Protein AF-A0A914QD51-F1 (afdb_monomer)

Sequence (186 aa):
MLSTLFFPFIPFALHIIVFAIWGSIAIWLASSGEENCRYSVTSNPNDLANGPKCDCELLGTAQGVNCRYVNYTRDTTHVQYMQVYNLFACFWMSCFVGAFSDITLAGAFASYYWAFQKPKDVPSFPVLSSAGRALRYHMGSLAFGSLILAIVKIIRFILEFLYQKLHASKNAVLKVIFTYVLKILL

InterPro domains:
  IPR007603 Choline transporter-like [PF04515] (1-180)
  IPR007603 Choline transporter-like [PTHR12385] (2-179)

Radius of gyration: 27.53 Å; Cα contacts (8 Å, |Δi|>4): 158; chains: 1; bounding box: 64×27×76 Å

Secondary structure (DSSP, 8-state):
-GGGTSTTHHHHHHHHHHHHHHHHHHHHHHS--EEEEEEPPTT-TT--SSSPEE-GGGTTSTT-TTEEEEEEE--HHHHHHHHHHHHHHHHHHHHHHHHHHHHHHHHHHHHHHT-SSTTTTS-SSHHHHHHHHHHHHSHHHHHHHHHHHHHHHHHHHHHHHHHHHHTTS--HHHHHHHHHHHHHT-

pLDDT: mean 82.84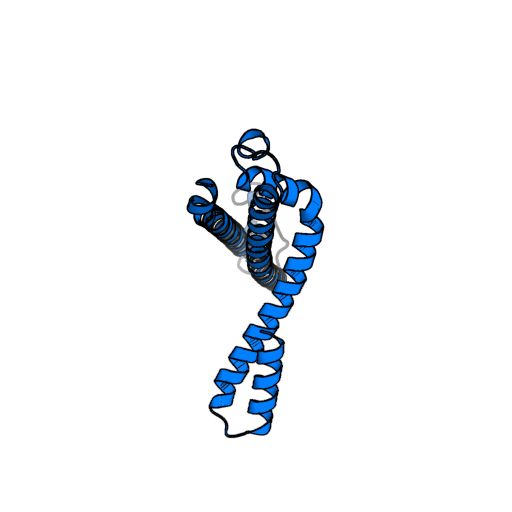, std 9.77, range [55.72, 96.69]

Solvent-accessible surface area (backbone atoms only — not comparable to full-atom values): 10343 Å² total; per-residue (Å²): 126,71,68,64,77,56,42,70,57,53,54,49,51,51,50,52,51,49,53,50,51,45,49,50,51,52,47,51,55,70,71,54,64,44,80,42,18,17,27,44,34,90,92,43,76,81,47,45,87,82,29,60,80,43,69,68,86,34,55,88,36,93,90,16,80,51,41,40,83,75,49,77,48,60,64,64,66,62,46,50,54,51,50,54,50,48,53,52,48,46,51,27,50,53,35,30,49,51,55,53,46,53,53,16,50,51,41,25,49,49,50,53,70,72,32,86,48,84,66,84,59,45,64,98,53,41,51,62,56,26,38,51,50,41,58,74,74,37,44,68,62,42,52,54,52,15,45,53,51,28,55,54,49,52,52,48,52,52,53,51,53,48,48,61,63,47,67,80,47,94,58,64,70,57,55,51,53,54,51,53,54,52,59,73,70,106

Nearest PDB structures (foldseek):
  8b6l-assembly1_G  TM=2.679E-01  e=2.304E+00  Homo sapiens
  6jx6-assembly1_D  TM=3.596E-01  e=8.127E+00  Homo sapiens

Foldseek 3Di:
DVLVVCLVVVLVVQLVVLVVVLVVVLVVLVPDFDFWKFFQDPVGSPPRVPGDTDDPVCVPPPVCPRIDTDDTDDPPVVSVVVNVVSVLVSLLSNLLSVLLSVQLVVQLVVQVVPQPDPPPSRPPNSSVVSSVCCVVPPSVVSSVVSNVVSVLVVVLVVLVVVLVVCVVPPDPVSNVVSVVVNVVSD

Structure (mmCIF, N/CA/C/O backbone):
data_AF-A0A914QD51-F1
#
_entry.id   AF-A0A914QD51-F1
#
loop_
_atom_site.group_PDB
_atom_site.id
_atom_site.type_symbol
_atom_site.label_atom_id
_atom_site.label_alt_id
_atom_site.label_comp_id
_atom_site.label_asym_id
_atom_site.label_entity_id
_atom_site.label_seq_id
_atom_site.pd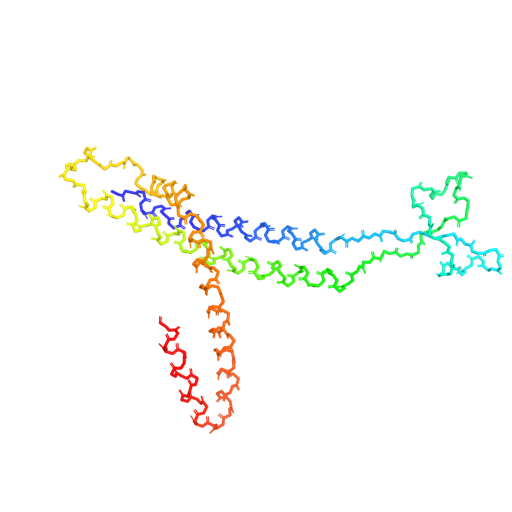bx_PDB_ins_code
_atom_site.Cartn_x
_atom_site.Cartn_y
_atom_site.Cartn_z
_atom_site.occupancy
_atom_site.B_iso_or_equiv
_atom_site.auth_seq_id
_atom_site.auth_comp_id
_atom_site.auth_asym_id
_atom_site.auth_atom_id
_atom_site.pdbx_PDB_model_num
ATOM 1 N N . MET A 1 1 ? -26.090 -11.049 18.581 1.00 61.09 1 MET A N 1
ATOM 2 C CA . MET A 1 1 ? -24.974 -10.489 17.785 1.00 61.09 1 MET A CA 1
ATOM 3 C C . MET A 1 1 ? -24.443 -11.549 16.818 1.00 61.09 1 MET A C 1
ATOM 5 O O . MET A 1 1 ? -23.322 -12.006 16.955 1.00 61.09 1 MET A O 1
ATOM 9 N N . LEU A 1 2 ? -25.255 -11.990 15.852 1.00 62.69 2 LEU A N 1
ATOM 10 C CA . LEU A 1 2 ? -24.835 -13.020 14.889 1.00 62.69 2 LEU A CA 1
ATOM 11 C C . LEU A 1 2 ? -23.906 -12.438 13.801 1.00 62.69 2 LEU A C 1
ATOM 13 O O . LEU A 1 2 ? -23.063 -13.130 13.250 1.00 62.69 2 LEU A O 1
ATOM 17 N N . SER A 1 3 ? -23.998 -11.127 13.550 1.00 64.06 3 SER A N 1
ATOM 18 C CA . SER A 1 3 ? -23.204 -10.405 12.549 1.00 64.06 3 SER A CA 1
ATOM 19 C C . SER A 1 3 ? -21.697 -10.364 12.835 1.00 64.06 3 SER A C 1
ATOM 21 O O . SER A 1 3 ? -20.918 -10.173 11.910 1.00 64.06 3 SER A O 1
ATOM 23 N N . THR A 1 4 ? -21.263 -10.528 14.090 1.00 68.94 4 THR A N 1
ATOM 24 C CA . THR A 1 4 ? -19.833 -10.563 14.448 1.00 68.94 4 THR A CA 1
ATOM 25 C C . THR A 1 4 ? -19.173 -11.900 14.109 1.00 68.94 4 THR A C 1
ATOM 27 O O . THR A 1 4 ? -17.977 -11.918 13.853 1.00 68.94 4 THR A O 1
ATOM 30 N N . LEU A 1 5 ? -19.937 -12.997 14.020 1.00 71.44 5 LEU A N 1
ATOM 31 C CA . LEU A 1 5 ? -19.429 -14.298 13.552 1.00 71.44 5 LEU A CA 1
ATOM 32 C C . LEU A 1 5 ? -19.065 -14.276 12.062 1.00 71.44 5 LEU A C 1
ATOM 34 O O . LEU A 1 5 ? -18.124 -14.943 11.650 1.00 71.44 5 LEU A O 1
ATOM 38 N N . PHE A 1 6 ? -19.773 -13.471 11.266 1.00 71.19 6 PHE A N 1
ATOM 39 C CA . PHE A 1 6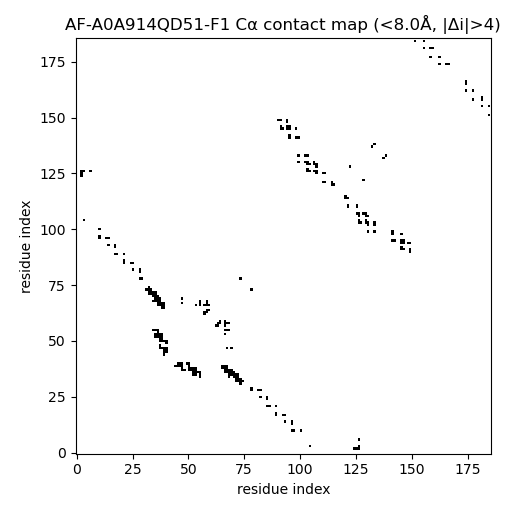 ? -19.487 -13.284 9.840 1.00 71.19 6 PHE A CA 1
ATOM 40 C C . PHE A 1 6 ? -18.516 -12.134 9.557 1.00 71.19 6 PHE A C 1
ATOM 42 O O . PHE A 1 6 ? -18.082 -11.952 8.421 1.00 71.19 6 PHE A O 1
ATOM 49 N N . PHE A 1 7 ? -18.148 -11.364 10.583 1.00 76.06 7 PHE A N 1
ATOM 50 C CA . PHE A 1 7 ? -17.214 -10.260 10.442 1.00 76.06 7 PHE A CA 1
ATOM 51 C C . PHE A 1 7 ? -15.885 -10.639 9.782 1.00 76.06 7 PHE A C 1
ATOM 53 O O . PHE A 1 7 ? -15.520 -9.888 8.891 1.00 76.06 7 PHE A O 1
ATOM 60 N N . PRO A 1 8 ? -15.193 -11.758 10.096 1.00 80.56 8 PRO A N 1
ATOM 61 C CA . PRO A 1 8 ? -13.890 -12.071 9.492 1.00 80.56 8 PRO A CA 1
ATOM 62 C C . PRO A 1 8 ? -13.913 -12.251 7.965 1.00 80.56 8 PRO A C 1
ATOM 64 O O . PRO A 1 8 ? -12.877 -12.083 7.323 1.00 80.56 8 PRO A O 1
ATOM 67 N N . PHE A 1 9 ? -15.074 -12.504 7.353 1.00 82.75 9 PHE A N 1
ATOM 68 C CA . PHE A 1 9 ? -15.194 -12.570 5.893 1.00 82.75 9 PHE A CA 1
ATOM 69 C C . PHE A 1 9 ? -15.092 -11.195 5.223 1.00 82.75 9 PHE A C 1
ATOM 71 O O . PHE A 1 9 ? -14.571 -11.090 4.116 1.00 82.75 9 PHE A O 1
ATOM 78 N N . ILE A 1 10 ? -15.546 -10.131 5.891 1.00 84.00 10 ILE A N 1
ATOM 79 C CA . ILE A 1 10 ? -15.521 -8.762 5.359 1.00 84.00 10 ILE A CA 1
ATOM 80 C C . ILE A 1 10 ? -14.085 -8.238 5.165 1.00 84.00 10 ILE A C 1
ATOM 82 O O . ILE A 1 10 ? -13.756 -7.846 4.045 1.00 84.00 10 ILE A O 1
ATOM 86 N N . PRO A 1 11 ? -13.193 -8.235 6.176 1.00 86.56 11 PRO A N 1
ATOM 87 C CA . PRO A 1 11 ? -11.823 -7.797 5.987 1.00 86.56 11 PRO A CA 1
ATOM 88 C C . PRO A 1 11 ? -11.060 -8.721 5.054 1.00 86.56 11 PRO A C 1
ATOM 90 O O . PRO A 1 11 ? -10.229 -8.236 4.296 1.00 86.56 11 PRO A O 1
ATOM 93 N N . PHE A 1 12 ? -11.346 -10.024 5.052 1.00 89.06 12 PHE A N 1
ATOM 94 C CA . PHE A 1 12 ? -10.731 -10.945 4.103 1.00 89.06 12 PHE A CA 1
ATOM 95 C C . PHE A 1 12 ? -11.088 -10.584 2.653 1.00 89.06 12 PHE A C 1
ATOM 97 O O . PHE A 1 12 ? -10.196 -10.444 1.818 1.00 89.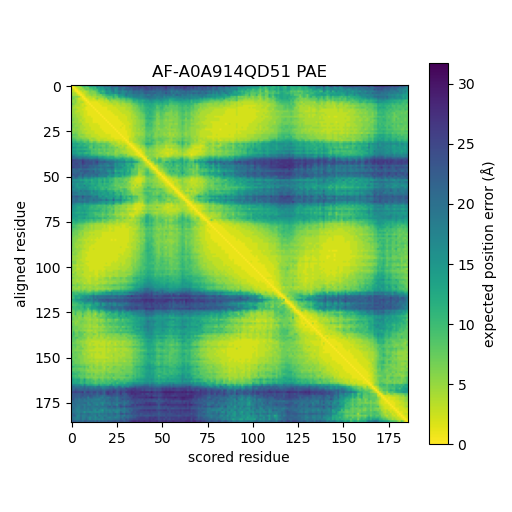06 12 PHE A O 1
ATOM 104 N N . ALA A 1 13 ? -12.368 -10.329 2.370 1.00 90.75 13 ALA A N 1
ATOM 105 C CA . ALA A 1 13 ? -12.812 -9.858 1.061 1.00 90.75 13 ALA A CA 1
ATOM 106 C C . ALA A 1 13 ? -12.174 -8.509 0.684 1.00 90.75 13 ALA A C 1
ATOM 108 O O . ALA A 1 13 ? -11.712 -8.343 -0.443 1.00 90.75 13 ALA A O 1
ATOM 109 N N . LEU A 1 14 ? -12.079 -7.567 1.629 1.00 90.62 14 LEU A N 1
ATOM 110 C CA . LEU A 1 14 ? -11.406 -6.284 1.401 1.00 90.62 14 LEU A CA 1
ATOM 111 C C . LEU A 1 14 ? -9.916 -6.457 1.072 1.00 90.62 14 LEU A C 1
ATOM 113 O O . LEU A 1 14 ? -9.421 -5.789 0.168 1.00 90.62 14 LEU A O 1
ATOM 117 N N . HIS A 1 15 ? -9.207 -7.374 1.734 1.00 92.88 15 HIS A N 1
ATOM 118 C CA . HIS A 1 15 ? -7.812 -7.678 1.396 1.00 92.88 15 HIS A CA 1
ATOM 119 C C . HIS A 1 15 ? -7.685 -8.285 -0.005 1.00 92.88 15 HIS A C 1
ATOM 121 O O . HIS A 1 15 ? -6.804 -7.871 -0.755 1.00 92.88 15 HIS A O 1
ATOM 127 N N . ILE A 1 16 ? -8.572 -9.211 -0.391 1.00 95.00 16 ILE A N 1
ATOM 128 C CA . ILE A 1 16 ? -8.595 -9.763 -1.758 1.00 95.00 16 ILE A CA 1
ATOM 129 C C . ILE A 1 16 ? -8.750 -8.638 -2.784 1.00 95.00 16 ILE A C 1
ATOM 131 O O . ILE A 1 16 ? -8.011 -8.605 -3.766 1.00 95.00 16 ILE A O 1
ATOM 135 N N . ILE A 1 17 ? -9.665 -7.696 -2.542 1.00 95.19 17 ILE A N 1
ATOM 136 C CA . ILE A 1 17 ? -9.878 -6.543 -3.426 1.00 95.19 17 ILE A CA 1
ATOM 137 C C . ILE A 1 17 ? -8.611 -5.685 -3.516 1.00 95.19 17 ILE A C 1
ATOM 139 O O . ILE A 1 17 ? -8.198 -5.330 -4.618 1.00 95.19 17 ILE A O 1
ATOM 143 N N . VAL A 1 18 ? -7.959 -5.387 -2.389 1.00 95.19 18 VAL A N 1
ATOM 144 C CA . VAL A 1 18 ? -6.705 -4.614 -2.375 1.00 95.19 18 VAL A CA 1
ATOM 145 C C . VAL A 1 18 ? -5.612 -5.315 -3.184 1.00 95.19 18 VAL A C 1
ATOM 147 O O . VAL A 1 18 ? -4.983 -4.674 -4.025 1.00 95.19 18 VAL A O 1
ATOM 150 N N . PHE A 1 19 ? -5.409 -6.621 -2.990 1.00 95.19 19 PHE A N 1
ATOM 151 C CA . PHE A 1 19 ? -4.404 -7.378 -3.743 1.00 95.19 19 PHE A CA 1
ATOM 152 C C . PHE A 1 19 ? -4.735 -7.476 -5.234 1.00 95.19 19 PHE A C 1
ATOM 154 O O . PHE A 1 19 ? -3.829 -7.385 -6.063 1.00 95.19 19 PHE A O 1
ATOM 161 N N . ALA A 1 20 ? -6.014 -7.607 -5.591 1.00 96.69 20 ALA A N 1
ATOM 162 C CA . ALA A 1 20 ? -6.454 -7.607 -6.982 1.00 96.69 20 ALA A CA 1
ATOM 163 C C . ALA A 1 20 ? -6.184 -6.253 -7.660 1.00 96.69 20 ALA A C 1
ATOM 165 O O . ALA A 1 20 ? -5.609 -6.216 -8.749 1.00 96.69 20 ALA A O 1
ATOM 166 N N . ILE A 1 21 ? -6.534 -5.143 -6.999 1.00 95.56 21 ILE A N 1
ATOM 167 C CA . ILE A 1 21 ? -6.269 -3.785 -7.498 1.00 95.56 21 ILE A CA 1
ATOM 168 C C . ILE A 1 21 ? -4.763 -3.573 -7.653 1.00 95.56 21 ILE A C 1
ATOM 170 O O . ILE A 1 21 ? -4.307 -3.183 -8.727 1.00 95.56 21 ILE A O 1
ATOM 174 N N . TRP A 1 22 ? -3.977 -3.900 -6.628 1.00 96.69 22 TRP A N 1
ATOM 175 C CA . TRP A 1 22 ? -2.521 -3.792 -6.687 1.00 96.69 22 TRP A CA 1
ATOM 176 C C . TRP A 1 22 ? -1.927 -4.586 -7.857 1.00 96.69 22 TRP A C 1
ATOM 178 O O . TRP A 1 22 ? -1.117 -4.046 -8.613 1.00 96.69 22 TRP A O 1
ATOM 188 N N . GLY A 1 23 ? -2.364 -5.838 -8.033 1.00 96.06 23 GLY A N 1
ATOM 189 C CA . GLY A 1 23 ? -1.922 -6.707 -9.120 1.00 96.06 23 GLY A CA 1
ATOM 190 C C . GLY A 1 23 ? -2.287 -6.147 -10.493 1.00 96.06 23 GLY A C 1
ATOM 191 O O . GLY A 1 23 ? -1.442 -6.120 -11.384 1.00 96.06 23 GLY A O 1
ATOM 192 N N . SER A 1 24 ? -3.506 -5.624 -10.658 1.00 96.06 24 SER A N 1
ATOM 193 C CA . SER A 1 24 ? -3.919 -4.989 -11.916 1.00 96.06 24 SER A CA 1
ATOM 194 C C . SER A 1 24 ? -3.072 -3.761 -12.261 1.00 96.06 24 SER A C 1
ATOM 196 O O . SER A 1 24 ? -2.610 -3.647 -13.394 1.00 96.06 24 SER A O 1
ATOM 198 N N . ILE A 1 25 ? -2.788 -2.894 -11.280 1.00 95.19 25 ILE A N 1
ATOM 199 C CA . ILE A 1 25 ? -1.945 -1.707 -11.472 1.00 95.19 25 ILE A CA 1
ATOM 200 C C . ILE A 1 25 ? -0.517 -2.136 -11.813 1.00 95.19 25 ILE A C 1
ATOM 202 O O . ILE A 1 25 ? 0.089 -1.581 -12.727 1.00 95.19 25 ILE A O 1
ATOM 206 N N . ALA A 1 26 ? 0.010 -3.152 -11.125 1.00 95.38 26 ALA A N 1
ATOM 207 C CA . ALA A 1 26 ? 1.344 -3.678 -11.387 1.00 95.38 26 ALA A CA 1
ATOM 208 C C . ALA A 1 26 ? 1.467 -4.221 -12.818 1.00 95.38 26 ALA A C 1
ATOM 210 O O . ALA A 1 26 ? 2.459 -3.932 -13.487 1.00 95.38 26 ALA A O 1
ATOM 211 N N . ILE A 1 27 ? 0.456 -4.958 -13.295 1.00 94.62 27 ILE A N 1
ATOM 212 C CA . ILE A 1 27 ? 0.402 -5.484 -14.665 1.00 94.62 27 ILE A CA 1
ATOM 213 C C . ILE A 1 27 ? 0.330 -4.337 -15.671 1.00 94.62 27 ILE A C 1
ATOM 215 O O . ILE A 1 27 ? 1.151 -4.293 -16.582 1.00 94.62 27 ILE A O 1
ATOM 219 N N . TRP A 1 28 ? -0.590 -3.388 -15.487 1.00 93.12 28 TRP A N 1
ATOM 220 C CA . TRP A 1 28 ? -0.754 -2.248 -16.397 1.00 93.12 28 TRP A CA 1
ATOM 221 C C . TRP A 1 28 ? 0.513 -1.409 -16.517 1.00 93.12 28 TRP A C 1
ATOM 223 O O . TRP A 1 28 ? 0.905 -1.012 -17.611 1.00 93.12 28 TRP A O 1
ATOM 233 N N . LEU A 1 29 ? 1.180 -1.177 -15.391 1.00 92.38 29 LEU A N 1
ATOM 234 C CA . LEU A 1 29 ? 2.422 -0.424 -15.335 1.00 92.38 29 LEU A CA 1
ATOM 235 C C . LEU A 1 29 ? 3.614 -1.221 -15.894 1.00 92.38 29 LEU A C 1
ATOM 237 O O . LEU A 1 29 ? 4.591 -0.640 -16.352 1.00 92.38 29 LEU A O 1
ATOM 241 N N . ALA A 1 30 ? 3.564 -2.554 -15.859 1.00 89.81 30 ALA A N 1
ATOM 242 C CA . ALA A 1 30 ? 4.560 -3.397 -16.516 1.00 89.81 30 ALA A CA 1
ATOM 243 C C . ALA A 1 30 ? 4.347 -3.459 -18.036 1.00 89.81 30 ALA A C 1
ATOM 245 O O . ALA A 1 30 ? 5.328 -3.550 -18.775 1.00 89.81 30 ALA A O 1
ATOM 246 N N . SER A 1 31 ? 3.093 -3.386 -18.491 1.00 90.00 31 SER A N 1
ATOM 247 C CA . SER A 1 31 ? 2.726 -3.343 -19.908 1.00 90.00 31 SER A CA 1
ATOM 248 C C . SER A 1 31 ? 2.759 -1.941 -20.515 1.00 90.00 31 SER A C 1
ATOM 250 O O . SER A 1 31 ? 2.528 -1.814 -21.710 1.00 90.00 31 SER A O 1
ATOM 252 N N . SER A 1 32 ? 2.997 -0.890 -19.725 1.00 87.88 32 SER A N 1
ATOM 253 C CA . SER A 1 32 ? 3.023 0.473 -20.243 1.00 87.88 32 SER A CA 1
ATOM 254 C C . SER A 1 32 ? 4.347 0.778 -20.944 1.00 87.88 32 SER A C 1
ATOM 256 O O . SER A 1 32 ? 5.448 0.521 -20.445 1.00 87.88 32 SER A O 1
ATOM 258 N N . GLY A 1 33 ? 4.228 1.357 -22.125 1.00 84.00 33 GLY A N 1
ATOM 259 C CA . GLY A 1 33 ? 5.330 1.835 -22.937 1.00 84.00 33 GLY A CA 1
ATOM 260 C C . GLY A 1 33 ? 4.814 2.318 -24.284 1.00 84.00 33 GLY A C 1
ATOM 261 O O . GLY A 1 33 ? 3.630 2.192 -24.605 1.00 84.00 33 GLY A O 1
ATOM 262 N N . GLU A 1 34 ? 5.718 2.899 -25.051 1.00 85.56 34 GLU A N 1
ATOM 263 C CA . GLU A 1 34 ? 5.405 3.487 -26.343 1.00 85.56 34 GLU A CA 1
ATOM 264 C C . GLU A 1 34 ? 6.180 2.753 -27.428 1.00 85.56 34 GLU A C 1
ATOM 266 O O . GLU A 1 34 ? 7.382 2.479 -27.313 1.00 85.56 34 GLU A O 1
ATOM 271 N N . GLU A 1 35 ? 5.474 2.431 -28.500 1.00 86.12 35 GLU A N 1
ATOM 272 C CA . GLU A 1 35 ? 6.076 1.943 -29.728 1.00 86.12 35 GLU A CA 1
ATOM 273 C C . GLU A 1 35 ? 6.939 3.039 -30.363 1.00 86.12 35 GLU A C 1
ATOM 275 O O . GLU A 1 35 ? 6.527 4.185 -30.521 1.00 86.12 35 GLU A O 1
ATOM 280 N N . ASN A 1 36 ? 8.183 2.700 -30.696 1.00 86.06 36 ASN A N 1
ATOM 281 C CA . ASN A 1 36 ? 9.125 3.621 -31.317 1.00 86.06 36 ASN A CA 1
ATOM 282 C C . ASN A 1 36 ? 9.290 3.229 -32.788 1.00 86.06 36 ASN A C 1
ATOM 284 O O . ASN A 1 36 ? 10.021 2.290 -33.128 1.00 86.06 36 ASN A O 1
ATOM 288 N N . CYS A 1 37 ? 8.605 3.976 -33.655 1.00 86.56 37 CYS A N 1
ATOM 289 C CA . CYS A 1 37 ? 8.770 3.913 -35.102 1.00 86.56 37 CYS A CA 1
ATOM 290 C C . CYS A 1 37 ? 9.619 5.081 -35.602 1.00 86.56 37 CYS A C 1
ATOM 292 O O . CYS A 1 37 ? 9.527 6.211 -35.111 1.00 86.56 37 CYS A O 1
ATOM 294 N N . ARG A 1 38 ? 10.497 4.801 -36.568 1.00 86.06 38 ARG A N 1
ATOM 295 C CA . ARG A 1 38 ? 11.432 5.784 -37.131 1.00 86.06 38 ARG A CA 1
ATOM 296 C C . ARG A 1 38 ? 11.520 5.669 -38.643 1.00 86.06 38 ARG A C 1
ATOM 298 O O . ARG A 1 38 ? 11.353 4.586 -39.203 1.00 86.06 38 ARG A O 1
ATOM 305 N N . TYR A 1 39 ? 11.806 6.791 -39.297 1.00 83.19 39 TYR A N 1
ATOM 306 C CA . TYR A 1 39 ? 12.070 6.806 -40.734 1.00 83.19 39 TYR A CA 1
ATOM 307 C C . TYR A 1 39 ? 13.446 6.203 -41.056 1.00 83.19 39 TYR A C 1
ATOM 309 O O . TYR A 1 39 ? 14.430 6.501 -40.379 1.00 83.19 39 TYR A O 1
ATOM 317 N N . SER A 1 40 ? 13.542 5.393 -42.113 1.00 81.00 40 SER A N 1
ATOM 318 C CA . SER A 1 40 ? 14.824 4.908 -42.635 1.00 81.00 40 SER A CA 1
ATOM 319 C C . SER A 1 40 ? 15.593 6.047 -43.309 1.00 81.00 40 SER A C 1
ATOM 321 O O . SER A 1 40 ? 15.041 6.740 -44.168 1.00 81.00 40 SER A O 1
ATOM 323 N N . VAL A 1 41 ? 16.867 6.224 -42.963 1.00 76.75 41 VAL A N 1
ATOM 324 C CA . VAL A 1 41 ? 17.713 7.272 -43.552 1.00 76.75 41 VAL A CA 1
ATOM 325 C C . VAL A 1 41 ? 18.209 6.837 -44.937 1.00 76.75 41 VAL A C 1
ATOM 327 O O . VAL A 1 41 ? 18.667 5.713 -45.123 1.00 76.75 41 VAL A O 1
ATOM 330 N N . THR A 1 42 ? 18.143 7.734 -45.924 1.00 68.56 42 THR A N 1
ATOM 331 C CA . THR A 1 42 ? 18.458 7.449 -47.340 1.00 68.56 42 THR A CA 1
ATOM 332 C C . THR A 1 42 ? 19.911 7.019 -47.583 1.00 68.56 42 THR A C 1
ATOM 334 O O . THR A 1 42 ? 20.193 6.353 -48.574 1.00 68.56 42 THR A O 1
ATOM 337 N N . SER A 1 43 ? 20.842 7.374 -46.692 1.00 69.12 43 SER A N 1
ATOM 338 C CA . SER A 1 43 ? 22.257 6.986 -46.789 1.00 69.12 43 SER A CA 1
ATOM 339 C C . SER A 1 43 ? 22.503 5.515 -46.446 1.00 69.12 43 SER A C 1
ATOM 341 O O . SER A 1 43 ? 23.450 4.925 -46.962 1.00 69.12 43 SER A O 1
ATOM 343 N N . ASN A 1 44 ? 21.662 4.913 -45.600 1.00 68.56 44 ASN A N 1
ATOM 344 C CA . ASN A 1 44 ? 21.697 3.489 -45.302 1.00 68.56 44 ASN A CA 1
ATOM 345 C C . ASN A 1 44 ? 20.319 3.039 -44.776 1.00 68.56 44 ASN A C 1
ATOM 347 O O . ASN A 1 44 ? 19.968 3.373 -43.643 1.00 68.56 44 ASN A O 1
ATOM 351 N N . PRO A 1 45 ? 19.539 2.250 -45.539 1.00 68.00 45 PRO A N 1
ATOM 352 C CA . PRO A 1 45 ? 18.173 1.869 -45.161 1.00 68.00 45 PRO A CA 1
ATOM 353 C C . PRO A 1 45 ? 18.091 1.011 -43.886 1.00 68.00 45 PRO A C 1
ATOM 355 O O . PRO A 1 45 ? 16.997 0.795 -43.367 1.00 68.00 45 PRO A O 1
ATOM 358 N N . ASN A 1 46 ? 19.233 0.538 -43.379 1.00 70.06 46 ASN A N 1
ATOM 359 C CA . ASN A 1 46 ? 19.342 -0.242 -42.148 1.00 70.06 46 ASN A CA 1
ATOM 360 C C . ASN A 1 46 ? 19.632 0.613 -40.899 1.00 70.06 46 ASN A C 1
ATOM 362 O O . ASN A 1 46 ? 19.516 0.102 -39.785 1.00 70.06 46 ASN A O 1
ATOM 366 N N . ASP A 1 47 ? 19.993 1.892 -41.049 1.00 72.69 47 ASP A N 1
ATOM 367 C CA . ASP A 1 47 ? 20.296 2.773 -39.915 1.00 72.69 47 ASP A CA 1
ATOM 368 C C . ASP A 1 47 ? 19.031 3.508 -39.431 1.00 72.69 47 ASP A C 1
ATOM 370 O O . ASP A 1 47 ? 18.771 4.667 -39.757 1.00 72.69 47 ASP A O 1
ATOM 374 N N . LEU A 1 48 ? 18.195 2.787 -38.676 1.00 73.50 48 LEU A N 1
ATOM 375 C CA . LEU A 1 48 ? 16.943 3.303 -38.099 1.00 73.50 48 LEU A CA 1
ATOM 376 C C . LEU A 1 48 ? 17.152 4.026 -36.756 1.00 73.50 48 LEU A C 1
ATOM 378 O O . LEU A 1 48 ? 16.219 4.646 -36.244 1.00 73.50 48 LEU A O 1
ATOM 382 N N . ALA A 1 49 ? 18.350 3.964 -36.166 1.00 69.25 49 ALA A N 1
ATOM 383 C CA . ALA A 1 49 ? 18.626 4.556 -34.855 1.00 69.25 49 ALA A CA 1
ATOM 384 C C . ALA A 1 49 ? 18.690 6.094 -34.904 1.00 69.25 49 ALA A C 1
ATOM 386 O O . ALA A 1 49 ? 18.286 6.764 -33.950 1.00 69.25 49 ALA A O 1
ATOM 387 N N . ASN A 1 50 ? 19.136 6.646 -36.036 1.00 74.88 50 ASN A N 1
ATOM 388 C CA . ASN A 1 50 ? 19.347 8.083 -36.238 1.00 74.88 50 ASN A CA 1
ATOM 389 C C . ASN A 1 50 ? 18.187 8.792 -36.964 1.00 74.88 50 ASN A C 1
ATOM 391 O O . ASN A 1 50 ? 18.206 10.012 -37.113 1.00 74.88 50 ASN A O 1
ATOM 395 N N . GLY A 1 51 ? 17.168 8.049 -37.407 1.00 78.25 51 GLY A N 1
ATOM 396 C CA . GLY A 1 51 ? 16.005 8.612 -38.094 1.00 78.25 51 GLY A CA 1
ATOM 397 C C . GLY A 1 51 ? 15.057 9.382 -37.157 1.00 78.25 51 GLY A C 1
ATOM 398 O O . GLY A 1 51 ? 14.9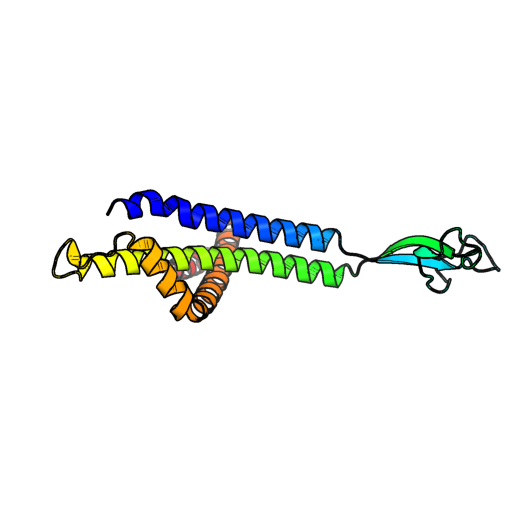66 9.042 -35.969 1.00 78.25 51 GLY A O 1
ATOM 399 N N . PRO A 1 52 ? 14.324 10.396 -37.662 1.00 84.12 52 PRO A N 1
ATOM 400 C CA . PRO A 1 52 ? 13.276 11.074 -36.900 1.00 84.12 52 PRO A CA 1
ATOM 401 C C . PRO A 1 52 ? 12.133 10.110 -36.545 1.00 84.12 52 PRO A C 1
ATOM 403 O O . PRO A 1 52 ? 11.859 9.160 -37.285 1.00 84.12 52 PRO A O 1
ATOM 406 N N . LYS A 1 53 ? 11.474 10.356 -35.403 1.00 85.81 53 LYS A N 1
ATOM 407 C CA . LYS A 1 53 ? 10.305 9.578 -34.963 1.00 85.81 53 LYS A CA 1
ATOM 408 C C . LYS A 1 53 ? 9.130 9.780 -35.929 1.00 85.81 53 LYS A C 1
ATOM 410 O O . LYS A 1 53 ? 8.894 10.903 -36.373 1.00 85.81 53 LYS A O 1
ATOM 415 N N . CYS A 1 54 ? 8.417 8.700 -36.235 1.00 84.50 54 CYS A N 1
ATOM 416 C CA . CYS A 1 54 ? 7.166 8.690 -36.998 1.00 84.50 54 CYS A CA 1
ATOM 417 C C . CYS A 1 54 ? 6.064 7.994 -36.202 1.00 84.50 54 CYS A C 1
ATOM 419 O O . CYS A 1 54 ? 6.359 7.135 -35.371 1.00 84.50 54 CYS A O 1
ATOM 421 N N . ASP A 1 55 ? 4.808 8.330 -36.494 1.00 86.38 55 ASP A N 1
ATOM 422 C CA . ASP A 1 55 ? 3.664 7.603 -35.952 1.00 86.38 55 ASP A CA 1
ATOM 423 C C . ASP A 1 55 ? 3.603 6.196 -36.550 1.00 86.38 55 ASP A C 1
ATOM 425 O O . ASP A 1 55 ? 3.625 6.017 -37.773 1.00 86.38 55 ASP A O 1
ATOM 429 N N . CYS A 1 56 ? 3.515 5.186 -35.683 1.00 84.75 56 CYS A N 1
ATOM 430 C CA . CYS A 1 56 ? 3.446 3.786 -36.095 1.00 84.75 56 CYS A CA 1
ATOM 431 C C . CYS A 1 56 ? 2.150 3.444 -36.853 1.00 84.75 56 CYS A C 1
ATOM 433 O O . CYS A 1 56 ? 2.102 2.454 -37.578 1.00 84.75 56 CYS A O 1
ATOM 435 N N . GLU A 1 57 ? 1.118 4.284 -36.760 1.00 85.94 57 GLU A N 1
ATOM 436 C CA . GLU A 1 57 ? -0.126 4.126 -37.520 1.00 85.94 57 GLU A CA 1
ATOM 437 C C . GLU A 1 57 ? 0.089 4.274 -39.039 1.00 85.94 57 GLU A C 1
ATOM 439 O O . GLU A 1 57 ? -0.653 3.711 -39.842 1.00 85.94 57 GLU A O 1
ATOM 444 N N . LEU A 1 58 ? 1.153 4.969 -39.457 1.00 84.06 58 LEU A N 1
ATOM 445 C CA . LEU A 1 58 ? 1.475 5.184 -40.869 1.00 84.06 58 LEU A CA 1
ATOM 446 C C . LEU A 1 58 ? 2.226 4.003 -41.510 1.00 84.06 58 LEU A C 1
ATOM 448 O O . LEU A 1 58 ? 2.548 4.076 -42.703 1.00 84.06 58 LEU A O 1
ATOM 452 N N . LEU A 1 59 ? 2.504 2.916 -40.774 1.00 83.50 59 LEU A N 1
ATOM 453 C CA . LEU A 1 59 ? 3.194 1.741 -41.317 1.00 83.50 59 LEU A CA 1
ATOM 454 C C . LEU A 1 59 ? 2.439 1.151 -42.520 1.00 83.50 59 LEU A C 1
ATOM 456 O O . LEU A 1 59 ? 1.274 0.777 -42.432 1.00 83.50 59 LEU A O 1
ATOM 460 N N . GLY A 1 60 ? 3.127 1.037 -43.659 1.00 77.25 60 GLY A N 1
ATOM 461 C CA . GLY A 1 60 ? 2.555 0.465 -44.884 1.00 77.25 60 GLY A CA 1
ATOM 462 C C . GLY A 1 60 ? 1.581 1.384 -45.631 1.00 77.25 60 GLY A C 1
ATOM 463 O O . GLY A 1 60 ? 1.019 0.971 -46.644 1.00 77.25 60 GLY A O 1
ATOM 464 N N . THR A 1 61 ? 1.398 2.628 -45.179 1.00 84.12 61 THR A N 1
ATOM 465 C CA . THR A 1 61 ? 0.596 3.638 -45.885 1.00 84.12 61 THR A CA 1
ATOM 466 C C . THR A 1 61 ? 1.430 4.395 -46.924 1.00 84.12 61 THR A C 1
ATOM 468 O O . THR A 1 61 ? 2.654 4.493 -46.821 1.00 84.12 61 THR A O 1
ATOM 471 N N . ALA A 1 62 ? 0.764 5.010 -47.908 1.00 77.00 62 ALA A N 1
ATOM 472 C CA . ALA A 1 62 ? 1.421 5.854 -48.912 1.00 77.00 62 ALA A CA 1
ATOM 473 C C . ALA A 1 62 ? 2.119 7.096 -48.314 1.00 77.00 62 ALA A C 1
ATOM 475 O O . ALA A 1 62 ? 2.997 7.672 -48.949 1.00 77.00 62 ALA A O 1
ATOM 476 N N . GLN A 1 63 ? 1.746 7.505 -47.096 1.00 77.94 63 GLN A N 1
ATOM 477 C CA . GLN A 1 63 ? 2.340 8.632 -46.368 1.00 77.94 63 GLN A CA 1
ATOM 478 C C . GLN A 1 63 ? 3.549 8.202 -45.513 1.00 77.94 63 GLN A C 1
ATOM 480 O O . GLN A 1 63 ? 4.398 9.030 -45.193 1.00 77.94 63 GLN A O 1
ATOM 485 N N . GLY A 1 64 ? 3.666 6.908 -45.191 1.00 75.31 64 GLY A N 1
ATOM 486 C CA . GLY A 1 64 ? 4.702 6.326 -44.333 1.00 75.31 64 GLY A CA 1
ATOM 487 C C . GLY A 1 64 ? 5.663 5.371 -45.047 1.00 75.31 64 GLY A C 1
ATOM 488 O O . GLY A 1 64 ? 6.138 4.427 -44.423 1.00 75.31 64 GLY A O 1
ATOM 489 N N . VAL A 1 65 ? 5.974 5.597 -46.332 1.00 77.81 65 VAL A N 1
ATOM 490 C CA . VAL A 1 65 ? 6.765 4.676 -47.193 1.00 77.81 65 VAL A CA 1
ATOM 491 C C . VAL A 1 65 ? 8.103 4.246 -46.570 1.00 77.81 65 VAL A C 1
ATOM 493 O O . VAL A 1 65 ? 8.542 3.115 -46.757 1.00 77.81 65 VAL A O 1
ATOM 496 N N . ASN A 1 66 ? 8.729 5.130 -45.787 1.00 82.56 66 ASN A N 1
ATOM 497 C CA . ASN A 1 66 ? 10.015 4.883 -45.131 1.00 82.56 66 ASN A CA 1
ATOM 498 C C . ASN A 1 66 ? 9.913 4.732 -43.602 1.00 82.56 66 ASN A C 1
ATOM 500 O O . ASN A 1 66 ? 10.948 4.678 -42.944 1.00 82.56 66 ASN A O 1
ATOM 504 N N . CYS A 1 67 ? 8.714 4.687 -43.013 1.00 85.75 67 CYS A N 1
ATOM 505 C CA . CYS A 1 67 ? 8.533 4.505 -41.568 1.00 85.75 67 CYS A CA 1
ATOM 506 C C . CYS A 1 67 ? 8.613 3.012 -41.209 1.00 85.75 67 CYS A C 1
ATOM 508 O O . CYS A 1 67 ? 7.963 2.174 -41.838 1.00 85.75 67 CYS A O 1
ATOM 510 N N . ARG A 1 68 ? 9.426 2.661 -40.209 1.00 84.88 68 ARG A N 1
ATOM 511 C CA . ARG A 1 68 ? 9.619 1.277 -39.758 1.00 84.88 68 ARG A CA 1
ATOM 512 C C . ARG A 1 68 ? 9.572 1.176 -38.238 1.00 84.88 68 ARG A C 1
ATOM 514 O O . ARG A 1 68 ? 10.060 2.055 -37.529 1.00 84.88 68 ARG A O 1
ATOM 521 N N . TYR A 1 69 ? 9.027 0.063 -37.755 1.00 87.00 69 TYR A N 1
ATOM 522 C CA . TYR A 1 69 ? 9.066 -0.302 -36.344 1.00 87.00 69 TYR A CA 1
ATOM 523 C C . TYR A 1 69 ? 10.489 -0.695 -35.934 1.00 87.00 69 TYR A C 1
ATOM 525 O O . TYR A 1 69 ? 11.130 -1.501 -36.613 1.00 87.00 69 TYR A O 1
ATOM 533 N N . VAL A 1 70 ? 10.975 -0.129 -34.828 1.00 86.31 70 VAL A N 1
ATOM 534 C CA . VAL A 1 70 ? 12.317 -0.413 -34.300 1.00 86.31 70 VAL A CA 1
ATOM 535 C C . VAL A 1 70 ? 12.216 -1.255 -33.041 1.00 86.31 70 VAL A C 1
ATOM 537 O O . VAL A 1 70 ? 12.727 -2.371 -32.977 1.00 86.31 70 VAL A O 1
ATOM 540 N N . ASN A 1 71 ? 11.585 -0.697 -32.014 1.00 85.56 71 ASN A N 1
ATOM 541 C CA . ASN A 1 71 ? 11.484 -1.310 -30.704 1.00 85.56 71 ASN A CA 1
ATOM 542 C C . ASN A 1 71 ? 10.342 -0.688 -29.900 1.00 85.56 71 ASN A C 1
ATOM 544 O O . ASN A 1 71 ? 9.757 0.325 -30.272 1.00 85.56 71 ASN A O 1
ATOM 548 N N . TYR A 1 72 ? 10.067 -1.301 -28.758 1.00 85.31 72 TYR A N 1
ATOM 549 C CA . TYR A 1 72 ? 9.189 -0.748 -27.745 1.00 85.31 72 TYR A CA 1
ATOM 550 C C . TYR A 1 72 ? 10.042 -0.015 -26.712 1.00 85.31 72 TYR A C 1
ATOM 552 O O . TYR A 1 72 ? 10.912 -0.616 -26.071 1.00 85.31 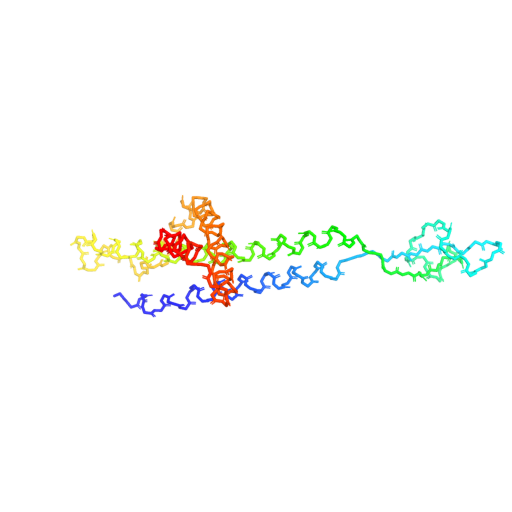72 TYR A O 1
ATOM 560 N N . THR A 1 73 ? 9.846 1.293 -26.583 1.00 83.19 73 THR A N 1
ATOM 561 C CA . THR A 1 73 ? 10.581 2.120 -25.626 1.00 83.19 73 THR A CA 1
ATOM 562 C C . THR A 1 73 ? 9.738 2.345 -24.384 1.00 83.19 73 THR A C 1
ATOM 564 O O . THR A 1 73 ? 8.585 2.756 -24.467 1.00 83.19 73 THR A O 1
ATOM 567 N N . ARG A 1 74 ? 10.329 2.124 -23.211 1.00 83.12 74 ARG A N 1
ATOM 568 C CA . ARG A 1 74 ? 9.761 2.597 -21.948 1.00 83.12 74 ARG A CA 1
ATOM 569 C C . ARG A 1 74 ? 10.816 3.359 -21.178 1.00 83.12 74 ARG A C 1
ATOM 571 O O . ARG A 1 74 ? 11.995 2.998 -21.216 1.00 83.12 74 ARG A O 1
ATOM 578 N N . ASP A 1 75 ? 10.371 4.337 -20.408 1.00 87.06 75 ASP A N 1
ATOM 579 C CA . ASP A 1 75 ? 11.200 4.907 -19.360 1.00 87.06 75 ASP A CA 1
ATOM 580 C C . ASP A 1 75 ? 11.310 3.892 -18.213 1.00 87.06 75 ASP A C 1
ATOM 582 O O . ASP A 1 75 ? 10.420 3.749 -17.369 1.00 87.06 75 ASP A O 1
ATOM 586 N N . THR A 1 76 ? 12.400 3.121 -18.220 1.00 85.94 76 THR A N 1
ATOM 587 C CA . THR A 1 76 ? 12.649 2.076 -17.222 1.00 85.94 76 THR A CA 1
ATOM 588 C C . THR A 1 76 ? 12.720 2.641 -15.814 1.00 85.94 76 THR A C 1
ATOM 590 O O . THR A 1 76 ? 12.261 1.987 -14.881 1.00 85.94 76 THR A O 1
ATOM 593 N N . THR A 1 77 ? 13.258 3.850 -15.664 1.00 89.44 77 THR A N 1
ATOM 594 C CA . THR A 1 77 ? 13.454 4.503 -14.372 1.00 89.44 77 THR A CA 1
ATOM 595 C C . THR A 1 77 ? 12.107 4.918 -13.796 1.00 89.44 77 THR A C 1
ATOM 597 O O . THR A 1 77 ? 11.777 4.562 -12.664 1.00 89.44 77 THR A O 1
ATOM 600 N N . HIS A 1 78 ? 11.283 5.594 -14.598 1.00 89.62 78 HIS A N 1
ATOM 601 C CA . HIS A 1 78 ? 9.952 6.021 -14.173 1.00 89.62 78 HIS A CA 1
ATOM 602 C C . HIS A 1 78 ? 9.052 4.830 -13.812 1.00 89.62 78 HIS A C 1
ATOM 604 O O . HIS A 1 78 ? 8.426 4.813 -12.749 1.00 89.62 78 HIS A O 1
ATOM 610 N N . VAL A 1 79 ? 9.036 3.790 -14.653 1.00 91.12 79 VAL A N 1
ATOM 611 C CA . VAL A 1 79 ? 8.251 2.573 -14.394 1.00 91.12 79 VAL A CA 1
ATOM 612 C C . VAL A 1 79 ? 8.721 1.874 -13.115 1.00 91.12 79 VAL A C 1
ATOM 614 O O . VAL A 1 79 ? 7.888 1.456 -12.313 1.00 91.12 79 VAL A O 1
ATOM 617 N N . GLN A 1 80 ? 10.032 1.787 -12.864 1.00 91.56 80 GLN A N 1
ATOM 618 C CA . GLN A 1 80 ? 10.565 1.208 -11.624 1.00 91.56 80 GLN A CA 1
ATOM 619 C C . GLN A 1 80 ? 10.123 1.981 -10.375 1.00 91.56 80 GLN A C 1
ATOM 621 O O . GLN A 1 80 ? 9.657 1.358 -9.418 1.00 91.56 80 GLN A O 1
ATOM 626 N N . TYR A 1 81 ? 10.207 3.315 -10.380 1.00 94.25 81 TYR A N 1
ATOM 627 C CA . TYR A 1 81 ? 9.744 4.132 -9.252 1.00 94.25 81 TYR A CA 1
ATOM 628 C C . TYR A 1 81 ? 8.252 3.938 -8.975 1.00 94.25 81 TYR A C 1
ATOM 630 O O . TYR A 1 81 ? 7.855 3.751 -7.822 1.00 94.25 81 TYR A O 1
ATOM 638 N N . MET A 1 82 ? 7.434 3.909 -10.026 1.00 93.81 82 MET A N 1
ATOM 639 C CA . MET A 1 82 ? 5.994 3.693 -9.896 1.00 93.81 82 MET A CA 1
ATOM 640 C C . MET A 1 82 ? 5.662 2.284 -9.376 1.00 93.81 82 MET A C 1
ATOM 642 O O . MET A 1 82 ? 4.730 2.133 -8.587 1.00 93.81 82 MET A O 1
ATOM 646 N N . GLN A 1 83 ? 6.447 1.258 -9.728 1.00 93.50 83 GLN A N 1
ATOM 647 C CA . GLN A 1 83 ? 6.269 -0.101 -9.195 1.00 93.50 83 GLN A CA 1
ATOM 648 C C . GLN A 1 83 ? 6.608 -0.177 -7.699 1.00 93.50 83 GLN A C 1
ATOM 650 O O . GLN A 1 83 ? 5.872 -0.793 -6.926 1.00 93.50 83 GLN A O 1
ATOM 655 N N . VAL A 1 84 ? 7.685 0.489 -7.265 1.00 93.44 84 VAL A N 1
ATOM 656 C CA . VAL A 1 84 ? 8.047 0.579 -5.838 1.00 93.44 84 VAL A CA 1
ATOM 657 C C . VAL A 1 84 ? 6.970 1.329 -5.053 1.00 93.44 84 VAL A C 1
ATOM 659 O O . VAL A 1 84 ? 6.567 0.882 -3.977 1.00 93.44 84 VAL A O 1
ATOM 662 N N . TYR A 1 85 ? 6.454 2.429 -5.605 1.00 94.44 85 TYR A N 1
ATOM 663 C CA . TYR A 1 85 ? 5.343 3.160 -5.002 1.00 94.44 85 TYR A CA 1
ATOM 664 C C . TYR A 1 85 ? 4.074 2.302 -4.908 1.00 94.44 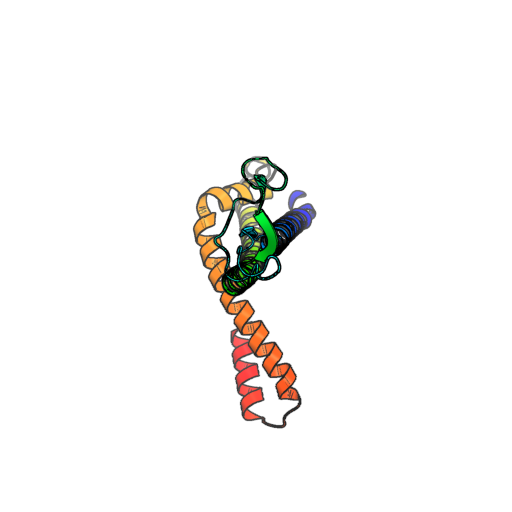85 TYR A C 1
ATOM 666 O O . TYR A 1 85 ? 3.447 2.261 -3.852 1.00 94.44 85 TYR A O 1
ATOM 674 N N . ASN A 1 86 ? 3.723 1.558 -5.963 1.00 95.44 86 ASN A N 1
ATOM 675 C CA . ASN A 1 86 ? 2.570 0.655 -5.961 1.00 95.44 86 ASN A CA 1
ATOM 676 C C . ASN A 1 86 ? 2.707 -0.446 -4.891 1.00 95.44 86 ASN A C 1
ATOM 678 O O . ASN A 1 86 ? 1.746 -0.763 -4.188 1.00 95.44 86 ASN A O 1
ATOM 682 N N . LEU A 1 87 ? 3.910 -0.999 -4.705 1.00 93.69 87 LEU A N 1
ATOM 683 C CA . LEU A 1 87 ? 4.189 -1.955 -3.629 1.00 93.69 87 LEU A CA 1
ATOM 684 C C . LEU A 1 87 ? 3.988 -1.330 -2.240 1.00 93.69 87 LEU A C 1
ATOM 686 O O . LEU A 1 87 ? 3.329 -1.924 -1.382 1.00 93.69 87 LEU A O 1
ATOM 690 N N . PHE A 1 88 ? 4.511 -0.121 -2.026 1.00 93.50 88 PHE A N 1
ATOM 691 C CA . PHE A 1 88 ? 4.292 0.619 -0.784 1.00 93.50 88 PHE A CA 1
ATOM 692 C C . PHE A 1 88 ? 2.800 0.896 -0.546 1.00 93.50 88 PHE A C 1
ATOM 694 O O . PHE A 1 88 ? 2.302 0.680 0.559 1.00 93.50 88 PHE A O 1
ATOM 701 N N . ALA A 1 89 ? 2.069 1.298 -1.587 1.00 94.12 89 ALA A N 1
ATOM 702 C CA . ALA A 1 89 ? 0.633 1.533 -1.524 1.00 94.12 89 ALA A CA 1
ATOM 703 C C . ALA A 1 89 ? -0.138 0.262 -1.131 1.00 94.12 89 ALA A C 1
ATOM 705 O O . ALA A 1 89 ? -1.005 0.330 -0.266 1.00 94.12 89 ALA A O 1
ATOM 706 N N . CYS A 1 90 ? 0.213 -0.912 -1.667 1.00 94.25 90 CYS A N 1
ATOM 707 C CA . CYS A 1 90 ? -0.397 -2.185 -1.256 1.00 94.25 90 CYS A CA 1
ATOM 708 C C . CYS A 1 90 ? -0.202 -2.471 0.235 1.00 94.25 90 CYS A C 1
ATOM 710 O O . CYS A 1 90 ? -1.131 -2.891 0.934 1.00 94.25 90 CYS A O 1
ATOM 712 N N . PHE A 1 91 ? 1.009 -2.231 0.737 1.00 93.06 91 PHE A N 1
ATOM 713 C CA . PHE A 1 91 ? 1.322 -2.436 2.144 1.00 93.06 91 PHE A CA 1
ATOM 714 C C . PHE A 1 91 ? 0.560 -1.458 3.049 1.00 93.06 91 PHE A C 1
ATOM 716 O O . PHE A 1 91 ? -0.027 -1.858 4.061 1.00 93.06 91 PHE A O 1
ATOM 723 N N . TRP A 1 92 ? 0.509 -0.185 2.655 1.00 95.06 92 TRP A N 1
ATOM 724 C CA . TRP A 1 92 ? -0.269 0.838 3.346 1.00 95.06 92 TRP A CA 1
ATOM 725 C C . TRP A 1 92 ? -1.764 0.500 3.366 1.00 95.06 92 TRP A C 1
ATOM 727 O O . TRP A 1 92 ? -2.372 0.487 4.438 1.00 95.06 92 TRP A O 1
ATOM 737 N N . MET A 1 93 ? -2.338 0.122 2.222 1.00 94.81 93 MET A N 1
ATOM 738 C CA . MET A 1 93 ? -3.743 -0.276 2.120 1.00 94.81 93 MET A CA 1
ATOM 739 C C . MET A 1 93 ? -4.061 -1.525 2.949 1.00 94.81 93 MET A C 1
ATOM 741 O O . MET A 1 93 ? -5.126 -1.602 3.554 1.00 94.81 93 MET A O 1
ATOM 745 N N . SER A 1 94 ? -3.131 -2.473 3.072 1.00 92.88 94 SER A N 1
ATOM 746 C CA . SER A 1 94 ? -3.303 -3.626 3.970 1.00 92.88 94 SER A CA 1
ATOM 747 C C . SER A 1 94 ? -3.392 -3.190 5.441 1.00 92.88 94 SER A C 1
ATOM 749 O O . SER A 1 94 ? -4.244 -3.663 6.194 1.00 92.88 94 SER A O 1
ATOM 751 N N . CYS A 1 95 ? -2.564 -2.224 5.858 1.00 94.00 95 CYS A N 1
ATOM 752 C CA . CYS A 1 95 ? -2.656 -1.634 7.199 1.00 94.00 95 CYS A CA 1
ATOM 753 C C . CYS A 1 95 ? -3.959 -0.847 7.397 1.00 94.00 95 CYS A C 1
ATOM 755 O O . CYS A 1 95 ? -4.534 -0.886 8.486 1.00 94.00 95 CYS A O 1
ATOM 757 N N . PHE A 1 96 ? -4.440 -0.170 6.352 1.00 94.31 96 PHE A N 1
ATOM 758 C CA . PHE A 1 96 ? -5.726 0.524 6.351 1.00 94.31 96 PHE A CA 1
ATOM 759 C C . PHE A 1 96 ? -6.888 -0.445 6.576 1.00 94.31 96 PHE A C 1
ATOM 761 O O . PHE A 1 96 ? -7.702 -0.208 7.465 1.00 94.31 96 PHE A O 1
ATOM 768 N N . VAL A 1 97 ? -6.948 -1.558 5.835 1.00 93.88 97 VAL A N 1
ATOM 769 C CA . VAL A 1 97 ? -8.015 -2.561 6.000 1.00 93.88 97 VAL A CA 1
ATOM 770 C C . VAL A 1 97 ? -7.987 -3.160 7.409 1.00 93.88 97 VAL A C 1
ATOM 772 O O . VAL A 1 97 ? -9.045 -3.316 8.020 1.00 93.88 97 VAL A O 1
ATOM 775 N N . GLY A 1 98 ? -6.802 -3.430 7.965 1.00 91.50 98 GLY A N 1
ATOM 776 C CA . GLY A 1 98 ? -6.658 -3.870 9.358 1.00 91.50 98 GLY A CA 1
ATOM 777 C C . GLY A 1 98 ? -7.246 -2.867 10.356 1.00 91.50 98 GLY A C 1
ATOM 778 O O . GLY A 1 98 ? -8.185 -3.193 11.079 1.00 91.50 98 GLY A O 1
ATOM 779 N N . ALA A 1 99 ? -6.782 -1.615 10.319 1.00 91.94 99 ALA A N 1
ATOM 780 C CA . ALA A 1 99 ? -7.269 -0.562 11.215 1.00 91.94 99 ALA A CA 1
ATOM 781 C C . ALA A 1 99 ? -8.776 -0.285 11.045 1.00 91.94 99 ALA A C 1
ATOM 783 O O . ALA A 1 99 ? -9.491 -0.038 12.018 1.00 91.94 99 ALA A O 1
ATOM 784 N N . PHE A 1 100 ? -9.277 -0.359 9.809 1.00 91.62 100 PHE A N 1
ATOM 785 C CA . PHE A 1 100 ? -10.699 -0.236 9.496 1.00 91.62 100 PHE A CA 1
ATOM 786 C C . PHE A 1 100 ? -11.530 -1.350 10.140 1.00 91.62 100 PHE A C 1
ATOM 788 O O . PHE A 1 100 ? -12.656 -1.128 10.595 1.00 91.62 100 PHE A O 1
ATOM 795 N N . SER A 1 101 ? -10.969 -2.550 10.211 1.00 90.62 101 SER A N 1
ATOM 796 C CA . SER A 1 101 ? -11.628 -3.694 10.831 1.00 90.62 101 SER A CA 1
ATOM 797 C C . SER A 1 101 ? -11.709 -3.521 12.344 1.00 90.62 101 SER A C 1
ATOM 799 O O . SER A 1 101 ? -12.785 -3.681 12.923 1.00 90.62 101 SER A O 1
ATOM 801 N N . ASP A 1 102 ? -10.609 -3.098 12.965 1.00 89.62 102 ASP A N 1
ATOM 802 C CA . ASP A 1 102 ? -10.536 -2.874 14.409 1.00 89.62 102 ASP A CA 1
ATOM 803 C C . ASP A 1 102 ? -11.524 -1.790 14.862 1.00 89.62 102 ASP A C 1
ATOM 805 O O . ASP A 1 102 ? -12.294 -2.006 15.802 1.00 89.62 102 ASP A O 1
ATOM 809 N N . ILE A 1 103 ? -11.590 -0.652 14.154 1.00 90.44 103 ILE A N 1
ATOM 810 C CA . ILE A 1 103 ? -12.537 0.425 14.493 1.00 90.44 103 ILE A CA 1
ATOM 811 C C . ILE A 1 103 ? -13.994 0.006 14.260 1.00 90.44 103 ILE A C 1
ATOM 813 O O . ILE A 1 103 ? -14.880 0.368 15.038 1.00 90.44 103 ILE A O 1
ATOM 817 N N . THR A 1 104 ? -14.256 -0.788 13.218 1.00 89.62 104 THR A N 1
ATOM 818 C CA . THR A 1 104 ? -15.602 -1.295 12.922 1.00 89.62 104 THR A CA 1
ATOM 819 C C . THR A 1 104 ? -16.078 -2.232 14.027 1.00 89.62 104 THR A C 1
ATOM 821 O O . THR A 1 104 ? -17.221 -2.121 14.483 1.00 89.62 104 THR A O 1
ATOM 824 N N . LEU A 1 105 ? -15.200 -3.122 14.494 1.00 87.31 105 LEU A N 1
ATOM 825 C CA . LEU A 1 105 ? -15.499 -4.061 15.568 1.00 87.31 105 LEU A CA 1
ATOM 826 C C . LEU A 1 105 ? -15.671 -3.338 16.911 1.00 87.31 105 LEU A C 1
ATOM 828 O O . LEU A 1 105 ? -16.661 -3.571 17.610 1.00 87.31 105 LEU A O 1
ATOM 832 N N . ALA A 1 106 ? -14.775 -2.400 17.230 1.00 88.81 106 ALA A N 1
ATOM 833 C CA . ALA A 1 106 ? -14.880 -1.559 18.420 1.00 88.81 106 ALA A CA 1
ATOM 834 C C . ALA A 1 106 ? -16.192 -0.755 18.433 1.00 88.81 106 ALA A C 1
ATOM 836 O O . ALA A 1 106 ? -16.892 -0.726 19.446 1.00 88.81 106 ALA A O 1
ATOM 837 N N . GLY A 1 107 ? -16.583 -0.174 17.294 1.00 85.75 107 GLY A N 1
ATOM 838 C CA . GLY A 1 107 ? -17.846 0.554 17.151 1.00 85.75 107 GLY A CA 1
ATOM 839 C C . GLY A 1 107 ? -19.078 -0.342 17.302 1.00 85.75 107 GLY A C 1
ATOM 840 O O . GLY A 1 107 ? -20.062 0.054 17.939 1.00 85.75 107 GLY A O 1
ATOM 841 N N . ALA A 1 108 ? -19.023 -1.568 16.774 1.00 85.50 108 ALA A N 1
ATOM 842 C CA . ALA A 1 108 ? -20.102 -2.542 16.908 1.00 85.50 108 ALA A CA 1
ATOM 843 C C . ALA A 1 108 ? -20.285 -2.989 18.369 1.00 85.50 108 ALA A C 1
ATOM 845 O O . ALA A 1 108 ? -21.420 -3.051 18.850 1.00 85.50 108 ALA A O 1
ATOM 846 N N . PHE A 1 109 ? -19.189 -3.243 19.093 1.00 84.69 109 PHE A N 1
ATOM 847 C CA . PHE A 1 109 ? -19.237 -3.591 20.515 1.00 84.69 109 PHE A CA 1
ATOM 848 C C . PHE A 1 109 ? -19.664 -2.419 21.394 1.00 84.69 109 PHE A C 1
ATOM 850 O O . PHE A 1 109 ? -20.516 -2.608 22.260 1.00 84.69 109 PHE A O 1
ATOM 857 N N . ALA A 1 110 ? -19.163 -1.210 21.138 1.00 85.81 110 ALA A N 1
ATOM 858 C CA . ALA A 1 110 ? -19.582 -0.016 21.868 1.00 85.81 110 ALA A CA 1
ATOM 859 C C . ALA A 1 110 ? -21.092 0.231 21.715 1.00 85.81 110 ALA A C 1
ATOM 861 O O . ALA A 1 110 ? -21.785 0.449 22.706 1.00 85.81 110 ALA A O 1
ATOM 862 N N . SER A 1 111 ? -21.618 0.100 20.492 1.00 81.19 111 SER A N 1
ATOM 863 C CA . SER A 1 111 ? -23.052 0.280 20.214 1.00 81.19 111 SER A CA 1
ATOM 864 C C . SER A 1 111 ? -23.928 -0.757 20.929 1.00 81.19 111 SER A C 1
ATOM 866 O O . SER A 1 111 ? -25.071 -0.470 21.262 1.00 81.19 111 SER A O 1
ATOM 868 N N . TYR A 1 112 ? -23.409 -1.961 21.184 1.00 81.00 112 TYR A N 1
ATOM 869 C CA . TYR A 1 112 ? -24.128 -2.997 21.927 1.00 81.00 112 TYR A CA 1
ATOM 870 C C . TYR A 1 112 ? -24.006 -2.846 23.448 1.00 81.00 112 TYR A C 1
ATOM 872 O O . TYR A 1 112 ? -24.994 -3.021 24.169 1.00 81.00 112 TYR A O 1
ATOM 880 N N . TYR A 1 113 ? -22.802 -2.541 23.942 1.00 81.94 113 TYR A N 1
ATOM 881 C CA . TYR A 1 113 ? -22.522 -2.383 25.368 1.00 81.94 113 TYR A CA 1
ATOM 882 C C . TYR A 1 113 ? -23.357 -1.241 25.956 1.00 81.94 113 TYR A C 1
ATOM 884 O O . TYR A 1 113 ? -24.087 -1.456 26.922 1.00 81.94 113 TYR A O 1
ATOM 892 N N . TRP A 1 114 ? -23.342 -0.081 25.292 1.00 83.06 114 TRP A N 1
ATOM 893 C CA . TRP A 1 114 ? -24.032 1.138 25.724 1.00 83.06 114 TRP A CA 1
ATOM 894 C C . TRP A 1 114 ? -25.516 1.216 25.320 1.00 83.06 114 TRP A C 1
ATOM 896 O O . TRP A 1 114 ? -26.151 2.245 25.527 1.00 83.06 114 TRP A O 1
ATOM 906 N N . ALA A 1 115 ? -26.100 0.147 24.769 1.00 80.50 115 ALA A N 1
ATOM 907 C CA . ALA A 1 115 ? -27.542 0.083 24.525 1.00 80.50 115 ALA A CA 1
ATOM 908 C C . ALA A 1 115 ? -28.299 -0.147 25.847 1.00 80.50 115 ALA A C 1
ATOM 910 O O . ALA A 1 115 ? -28.143 -1.209 26.462 1.00 80.50 115 ALA A O 1
ATOM 911 N N . PHE A 1 116 ? -29.119 0.824 26.263 1.00 75.12 116 PHE A N 1
ATOM 912 C CA . PHE A 1 116 ? -29.886 0.779 27.514 1.00 75.12 116 PHE A CA 1
ATOM 913 C C . PHE A 1 116 ? -31.099 -0.160 27.423 1.00 75.12 116 PHE A C 1
ATOM 915 O O . PHE A 1 116 ? -31.327 -0.934 28.354 1.00 75.12 116 PHE A O 1
ATOM 922 N N . GLN A 1 117 ? -31.839 -0.171 26.304 1.00 72.75 117 GLN A N 1
ATOM 923 C CA . GLN A 1 117 ? -32.950 -1.105 26.071 1.00 72.75 117 GLN A CA 1
ATOM 924 C C . GLN A 1 117 ? -32.623 -2.117 24.966 1.00 72.75 117 GLN A C 1
ATOM 926 O O . GLN A 1 117 ? -32.699 -1.844 23.767 1.00 72.75 117 GLN A O 1
ATOM 931 N N . LYS A 1 118 ? -32.302 -3.350 25.366 1.00 76.75 118 LYS A N 1
ATOM 932 C CA . LYS A 1 118 ? -32.034 -4.468 24.445 1.00 76.75 118 LYS A CA 1
ATOM 933 C C . LYS A 1 118 ? -33.363 -5.207 24.177 1.00 76.75 118 LYS A C 1
ATOM 935 O O . LYS A 1 118 ? -34.006 -5.590 25.152 1.00 76.75 118 LYS A O 1
ATOM 940 N N . PRO A 1 119 ? -33.812 -5.419 22.918 1.00 67.06 119 PRO A N 1
ATOM 941 C CA . PRO A 1 119 ? -33.107 -5.217 21.646 1.00 67.06 119 PRO A CA 1
ATOM 942 C C . PRO A 1 119 ? -33.476 -3.931 20.874 1.00 67.06 119 PRO A C 1
ATOM 944 O O . PRO A 1 119 ? -32.954 -3.744 19.781 1.00 67.06 119 PRO A O 1
ATOM 947 N N . LYS A 1 120 ? -34.362 -3.063 21.388 1.00 65.00 120 LYS A N 1
ATOM 948 C CA . LYS A 1 120 ? -34.885 -1.896 20.643 1.00 65.00 120 LYS A CA 1
ATOM 949 C C . LYS A 1 120 ? -33.803 -0.894 20.216 1.00 65.00 120 LYS A C 1
ATOM 951 O O . LYS A 1 120 ? -33.892 -0.363 19.116 1.00 65.00 120 LYS A O 1
ATOM 956 N N . ASP A 1 121 ? -32.777 -0.697 21.043 1.00 65.50 121 ASP A N 1
ATOM 957 C CA . ASP A 1 121 ? -31.698 0.271 20.786 1.00 65.50 121 ASP A CA 1
ATOM 958 C C . ASP A 1 121 ? -30.510 -0.327 20.010 1.00 65.50 121 ASP A C 1
ATOM 960 O O . ASP A 1 121 ? -29.545 0.374 19.700 1.00 65.50 121 ASP A O 1
ATOM 964 N N . VAL A 1 122 ? -30.539 -1.630 19.700 1.00 66.44 122 VAL A N 1
ATOM 965 C CA . VAL A 1 122 ? -29.454 -2.295 18.969 1.00 66.44 122 VAL A CA 1
ATOM 966 C C . VAL A 1 122 ? -29.803 -2.316 17.477 1.00 66.44 122 VAL A C 1
ATOM 968 O O . VAL A 1 122 ? -30.770 -2.977 17.096 1.00 66.44 122 VAL A O 1
ATOM 971 N N . PRO A 1 123 ? -29.028 -1.648 16.600 1.00 64.00 123 PRO A N 1
ATOM 972 C CA . PRO A 1 123 ? -29.287 -1.688 15.164 1.00 64.00 123 PRO A CA 1
ATOM 973 C C . PRO A 1 123 ? -29.217 -3.128 14.639 1.00 64.00 123 PRO A C 1
ATOM 975 O O . PRO A 1 123 ? -28.351 -3.898 15.054 1.00 64.00 123 PRO A O 1
ATOM 978 N N . SER A 1 124 ? -30.091 -3.483 13.690 1.00 64.81 124 SER A N 1
ATOM 979 C CA . SER A 1 124 ? -30.216 -4.851 13.151 1.00 64.81 124 SER A CA 1
ATOM 980 C C . SER A 1 124 ? -28.908 -5.392 12.548 1.00 64.81 124 SER A C 1
ATOM 982 O O . SER A 1 124 ? -28.649 -6.591 12.616 1.00 64.81 124 SER A O 1
ATOM 984 N N . PHE A 1 125 ? -28.046 -4.503 12.033 1.00 69.38 125 PHE A N 1
ATOM 985 C CA . PHE A 1 125 ? -26.689 -4.811 11.566 1.00 69.38 125 PHE A CA 1
ATOM 986 C C . PHE A 1 125 ? -25.653 -3.855 12.192 1.00 69.38 125 PHE A C 1
ATOM 988 O O . PHE A 1 125 ? -25.233 -2.879 11.560 1.00 69.38 125 PHE A O 1
ATOM 995 N N . PRO A 1 126 ? -25.198 -4.116 13.429 1.00 72.00 126 PRO A N 1
ATOM 996 C CA . PRO A 1 126 ? -24.339 -3.188 14.170 1.00 72.00 126 PRO A CA 1
ATOM 997 C C . PRO A 1 126 ? -22.945 -3.023 13.545 1.00 72.00 126 PRO A C 1
ATOM 999 O O . 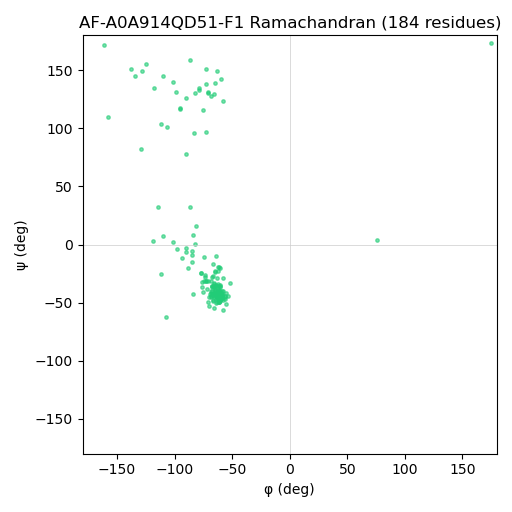PRO A 1 126 ? -22.335 -1.961 13.663 1.00 72.00 126 PRO A O 1
ATOM 1002 N N . VAL A 1 127 ? -22.465 -4.048 12.836 1.00 74.94 127 VAL A N 1
ATOM 1003 C CA . VAL A 1 127 ? -21.179 -4.052 12.121 1.00 74.94 127 VAL A CA 1
ATOM 1004 C C . VAL A 1 127 ? -21.217 -3.127 10.903 1.00 74.94 127 VAL A C 1
ATOM 1006 O O . VAL A 1 127 ? -20.390 -2.232 10.797 1.00 74.94 127 VAL A O 1
ATOM 1009 N N . LEU A 1 128 ? -2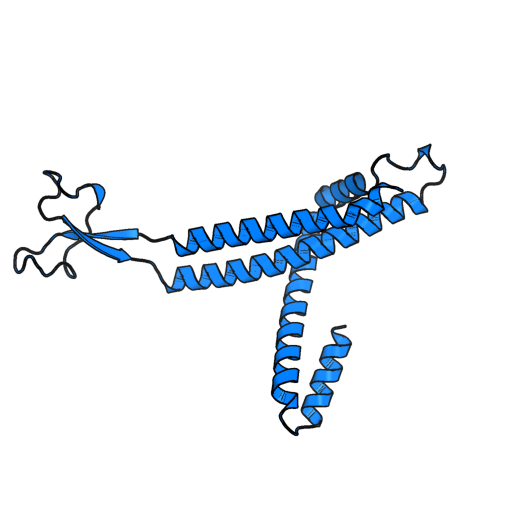2.206 -3.286 10.017 1.00 76.06 128 LEU A N 1
ATOM 1010 C CA . LEU A 1 128 ? -22.352 -2.466 8.805 1.00 76.06 128 LEU A CA 1
ATOM 1011 C C . LEU A 1 128 ? -22.638 -0.997 9.138 1.00 76.06 128 LEU A C 1
ATOM 1013 O O . LEU A 1 128 ? -22.070 -0.101 8.520 1.00 76.06 128 LEU A O 1
ATOM 1017 N N . SER A 1 129 ? -23.461 -0.743 10.159 1.00 77.56 129 SER A N 1
ATOM 1018 C CA . SER A 1 129 ? -23.723 0.619 10.641 1.00 77.56 129 SER A CA 1
ATOM 1019 C C . SER A 1 129 ? -22.454 1.282 11.200 1.00 77.56 129 SER A C 1
ATOM 1021 O O . SER A 1 129 ? -22.152 2.437 10.893 1.00 77.56 129 SER A O 1
ATOM 1023 N N . SER A 1 130 ? -21.647 0.542 11.966 1.00 81.19 130 SER A N 1
ATOM 1024 C CA . SER A 1 130 ? -20.370 1.050 12.488 1.00 81.19 130 SER A CA 1
ATOM 1025 C C . SER A 1 130 ? -19.329 1.261 11.388 1.00 81.19 130 SER A C 1
ATOM 1027 O O . SER A 1 130 ? -18.678 2.303 11.383 1.00 81.19 130 SER A O 1
ATOM 1029 N N . ALA A 1 131 ? -19.245 0.349 10.418 1.00 81.75 131 ALA A N 1
ATOM 1030 C CA . ALA A 1 131 ? -18.404 0.484 9.231 1.00 81.75 131 ALA A CA 1
ATOM 1031 C C . ALA A 1 131 ? -18.764 1.739 8.419 1.00 81.75 131 ALA A C 1
ATOM 1033 O O . ALA A 1 131 ? -17.887 2.527 8.070 1.00 81.75 131 ALA A O 1
ATOM 1034 N N . GLY A 1 132 ? -20.058 1.978 8.177 1.00 80.62 132 GLY A N 1
ATOM 1035 C CA . GLY A 1 132 ? -20.537 3.167 7.467 1.00 80.62 132 GLY A CA 1
ATOM 1036 C C . GLY A 1 132 ? -20.180 4.474 8.181 1.00 80.62 132 GLY A C 1
ATOM 1037 O O . GLY A 1 132 ? -19.734 5.426 7.540 1.00 80.62 132 GLY A O 1
ATOM 1038 N N . ARG A 1 133 ? -20.295 4.516 9.516 1.00 82.38 133 ARG A N 1
ATOM 1039 C CA . ARG A 1 133 ? -19.847 5.671 10.319 1.00 82.38 133 ARG A CA 1
ATOM 1040 C C . ARG A 1 133 ? -18.331 5.865 10.248 1.00 82.38 133 ARG A C 1
ATOM 1042 O O . ARG A 1 133 ? -17.880 6.994 10.069 1.00 82.38 133 ARG A O 1
ATOM 1049 N N . ALA A 1 134 ? -17.554 4.785 10.337 1.00 84.69 134 ALA A N 1
ATOM 1050 C CA . ALA A 1 134 ? -16.099 4.842 10.227 1.00 84.69 134 ALA A CA 1
ATOM 1051 C C . ALA A 1 134 ? -15.648 5.368 8.852 1.00 84.69 134 ALA A C 1
ATOM 1053 O O . ALA A 1 134 ? -14.793 6.250 8.791 1.00 84.69 134 ALA A O 1
ATOM 1054 N N . LEU A 1 135 ? -16.275 4.915 7.761 1.00 83.75 135 LEU A N 1
ATOM 1055 C CA . LEU A 1 135 ? -15.991 5.413 6.409 1.00 83.75 135 LEU A CA 1
ATOM 1056 C C . LEU A 1 135 ? -16.419 6.870 6.214 1.00 83.75 135 LEU A C 1
ATOM 1058 O O . LEU A 1 135 ? -15.707 7.639 5.575 1.00 83.75 135 LEU A O 1
ATOM 1062 N N . ARG A 1 136 ? -17.567 7.285 6.758 1.00 86.62 136 ARG A N 1
ATOM 1063 C CA . ARG A 1 136 ? -18.060 8.649 6.532 1.00 86.62 136 ARG A CA 1
ATOM 1064 C C . ARG A 1 136 ? -17.326 9.705 7.356 1.00 86.62 136 ARG A C 1
ATOM 1066 O O . ARG A 1 136 ? -17.119 10.804 6.853 1.00 86.62 136 ARG A O 1
ATOM 1073 N N . TYR A 1 137 ? -16.951 9.388 8.594 1.00 86.50 137 TYR A N 1
ATOM 1074 C CA . TYR A 1 137 ? -16.419 10.382 9.535 1.00 86.50 137 TYR A CA 1
ATOM 1075 C C . TYR A 1 137 ? -14.936 10.204 9.873 1.00 86.50 137 TYR A C 1
ATOM 1077 O O . TYR A 1 137 ? -14.282 11.181 10.222 1.00 86.50 137 TYR A O 1
ATOM 1085 N N . HIS A 1 138 ? -14.382 8.994 9.756 1.00 88.38 138 HIS A N 1
ATOM 1086 C CA . HIS A 1 138 ? -13.025 8.693 10.231 1.00 88.38 138 HIS A CA 1
ATOM 1087 C C . HIS A 1 138 ? -12.061 8.235 9.136 1.00 88.38 138 HIS A C 1
ATOM 1089 O O . HIS A 1 138 ? -10.905 7.953 9.436 1.00 88.38 138 HIS A O 1
ATOM 1095 N N . MET A 1 139 ? -12.478 8.206 7.868 1.00 89.56 139 MET A N 1
ATOM 1096 C CA . MET A 1 139 ? -11.649 7.692 6.773 1.00 89.56 139 MET A CA 1
ATOM 1097 C C . MET A 1 139 ? -10.314 8.434 6.622 1.00 89.56 139 MET A C 1
ATOM 1099 O O . MET A 1 139 ? -9.290 7.785 6.437 1.00 89.56 139 MET A O 1
ATOM 1103 N N . GLY A 1 140 ? -10.290 9.764 6.768 1.00 89.56 140 GLY A N 1
ATOM 1104 C CA . GLY A 1 140 ? -9.054 10.554 6.676 1.00 89.56 140 GLY A CA 1
ATOM 1105 C C . GLY A 1 140 ? -8.067 10.260 7.811 1.00 89.56 140 GLY A C 1
ATOM 1106 O O . GLY A 1 140 ? -6.898 9.968 7.565 1.00 89.56 140 GLY A O 1
ATOM 1107 N N . SER A 1 141 ? -8.544 10.258 9.059 1.00 92.81 141 SER A N 1
ATOM 1108 C CA . SER A 1 141 ? -7.720 9.903 10.222 1.00 92.81 141 SER A CA 1
ATOM 1109 C C . SER A 1 141 ? -7.250 8.451 10.165 1.00 92.81 141 SER A C 1
ATOM 1111 O O . SER A 1 141 ? -6.130 8.155 10.569 1.00 92.81 141 SER A O 1
ATOM 1113 N N . LEU A 1 142 ? -8.075 7.550 9.628 1.00 92.50 142 LEU A N 1
ATOM 1114 C CA . LEU A 1 142 ? -7.733 6.142 9.462 1.00 92.50 142 LEU A CA 1
ATOM 1115 C C . LEU A 1 142 ? -6.699 5.938 8.347 1.00 92.50 142 LEU A C 1
ATOM 1117 O O . LEU A 1 142 ? -5.763 5.160 8.520 1.00 92.50 142 LEU A O 1
ATOM 1121 N N . ALA A 1 143 ? -6.796 6.690 7.248 1.00 93.50 143 ALA A N 1
ATOM 1122 C CA . ALA A 1 143 ? -5.784 6.734 6.192 1.00 93.50 143 ALA A CA 1
ATOM 1123 C C . ALA A 1 143 ? -4.435 7.231 6.725 1.00 93.50 143 ALA A C 1
ATOM 1125 O O . ALA A 1 143 ? -3.408 6.586 6.518 1.00 93.50 143 ALA A O 1
ATOM 1126 N N . PHE A 1 144 ? -4.436 8.320 7.490 1.00 93.38 144 PHE A N 1
ATOM 1127 C CA . PHE A 1 144 ? -3.213 8.852 8.085 1.00 93.38 144 PHE A CA 1
ATOM 1128 C C . PHE A 1 144 ? -2.633 7.932 9.173 1.00 93.38 144 PHE A C 1
ATOM 1130 O O . PHE A 1 144 ? -1.439 7.637 9.175 1.00 93.38 144 PHE A O 1
ATOM 1137 N N . GLY A 1 145 ? -3.473 7.407 10.066 1.00 92.88 145 GLY A N 1
ATOM 1138 C CA . GLY A 1 145 ? -3.045 6.475 11.111 1.00 92.88 145 GLY A CA 1
ATOM 1139 C C . GLY A 1 145 ? -2.478 5.176 10.535 1.00 92.88 145 GLY A C 1
ATOM 1140 O O . GLY A 1 145 ? -1.437 4.698 10.981 1.00 92.88 145 GLY A O 1
ATOM 1141 N N . SER A 1 146 ? -3.105 4.636 9.486 1.00 94.00 146 SER A N 1
ATOM 1142 C CA . SER A 1 146 ? -2.590 3.455 8.784 1.00 94.00 146 SER A CA 1
ATOM 1143 C C . SER A 1 146 ? -1.290 3.721 8.029 1.00 94.00 146 SER A C 1
ATOM 1145 O O . SER A 1 146 ? -0.487 2.799 7.907 1.00 94.00 146 SER A O 1
ATOM 1147 N N . LEU A 1 147 ? -1.033 4.957 7.584 1.00 93.62 147 LEU A N 1
ATOM 1148 C CA . LEU A 1 147 ? 0.249 5.335 6.983 1.00 93.62 147 LEU A CA 1
ATOM 1149 C C . LEU A 1 147 ? 1.379 5.267 8.016 1.00 93.62 147 LEU A C 1
ATOM 1151 O O . LEU A 1 147 ? 2.429 4.684 7.750 1.00 93.62 147 LEU A O 1
ATOM 1155 N N . ILE A 1 148 ? 1.143 5.793 9.221 1.00 93.56 148 ILE A N 1
ATOM 1156 C CA . ILE A 1 148 ? 2.103 5.696 10.331 1.00 93.56 148 ILE A CA 1
ATOM 1157 C C . ILE A 1 148 ? 2.332 4.227 10.703 1.00 93.56 148 ILE A C 1
ATOM 1159 O O . ILE A 1 148 ? 3.479 3.791 10.813 1.00 93.56 148 ILE A O 1
ATOM 1163 N N . LEU A 1 149 ? 1.256 3.443 10.839 1.00 91.50 149 LEU A N 1
ATOM 1164 C CA . LEU A 1 149 ? 1.357 2.005 11.112 1.00 91.50 149 LEU A CA 1
ATOM 1165 C C . LEU A 1 149 ? 2.156 1.275 10.028 1.00 91.50 149 LEU A C 1
ATOM 1167 O O . LEU A 1 149 ? 2.967 0.408 10.353 1.00 91.50 149 LEU A O 1
ATOM 1171 N N . ALA A 1 150 ? 1.964 1.633 8.759 1.00 92.38 150 ALA A N 1
ATOM 1172 C CA . ALA A 1 150 ? 2.699 1.048 7.651 1.00 92.38 150 ALA A CA 1
ATOM 1173 C C . ALA A 1 150 ? 4.205 1.345 7.756 1.00 92.38 150 ALA A C 1
ATOM 1175 O O . ALA A 1 150 ? 5.023 0.426 7.728 1.00 92.38 150 ALA A O 1
ATOM 1176 N N . ILE A 1 151 ? 4.586 2.604 7.973 1.00 91.25 151 ILE A N 1
ATOM 1177 C CA . ILE A 1 151 ? 5.997 2.990 8.137 1.00 91.25 151 ILE A CA 1
ATOM 1178 C C . ILE A 1 151 ? 6.634 2.224 9.304 1.00 91.25 151 ILE A C 1
ATOM 1180 O O . ILE A 1 151 ? 7.695 1.617 9.151 1.00 91.25 151 ILE A O 1
ATOM 1184 N N . VAL A 1 152 ? 5.959 2.186 10.455 1.00 90.94 152 VAL A N 1
ATOM 1185 C CA . VAL A 1 152 ? 6.451 1.481 11.644 1.00 90.94 152 VAL A CA 1
ATOM 1186 C C . VAL A 1 152 ? 6.609 -0.020 11.382 1.00 90.94 152 VAL A C 1
ATOM 1188 O O . VAL A 1 152 ? 7.627 -0.596 11.765 1.00 90.94 152 VAL A O 1
ATOM 1191 N N . LYS A 1 153 ? 5.656 -0.670 10.702 1.00 87.75 153 LYS A N 1
ATOM 1192 C CA . LYS A 1 153 ? 5.757 -2.103 10.380 1.00 87.75 153 LYS A CA 1
ATOM 1193 C C . LYS A 1 153 ? 6.873 -2.415 9.379 1.00 87.75 153 LYS A C 1
ATOM 1195 O O . LYS A 1 153 ? 7.521 -3.446 9.530 1.00 87.75 153 LYS A O 1
ATOM 1200 N N . ILE A 1 154 ? 7.138 -1.542 8.405 1.00 87.31 154 ILE A N 1
ATOM 1201 C CA . ILE A 1 154 ? 8.284 -1.706 7.492 1.00 87.31 154 ILE A CA 1
ATOM 1202 C C . ILE A 1 154 ? 9.596 -1.633 8.278 1.00 87.31 154 ILE A C 1
ATOM 1204 O O . ILE A 1 154 ? 10.462 -2.489 8.107 1.00 87.31 154 ILE A O 1
ATOM 1208 N N . ILE A 1 155 ? 9.726 -0.657 9.184 1.00 88.00 155 ILE A N 1
ATOM 1209 C CA . ILE A 1 155 ? 10.904 -0.539 10.054 1.00 88.00 155 ILE A CA 1
ATOM 1210 C C . ILE A 1 155 ? 11.066 -1.807 10.901 1.00 88.00 155 ILE A C 1
ATOM 1212 O O . ILE A 1 155 ? 12.164 -2.359 10.951 1.00 88.00 155 ILE A O 1
ATOM 1216 N N . ARG A 1 156 ? 9.981 -2.313 11.507 1.00 84.62 156 ARG A N 1
ATOM 1217 C CA . ARG A 1 156 ? 9.989 -3.585 12.254 1.00 84.62 156 ARG A CA 1
ATOM 1218 C C . ARG A 1 156 ? 10.500 -4.737 11.395 1.00 84.62 156 ARG A C 1
ATOM 1220 O O . ARG A 1 156 ? 11.445 -5.405 11.794 1.00 84.62 156 ARG A O 1
ATOM 1227 N N . PHE A 1 157 ? 9.945 -4.911 10.198 1.00 84.62 157 PHE A N 1
ATOM 1228 C CA . PHE A 1 157 ? 10.342 -5.979 9.281 1.00 84.62 157 PHE A CA 1
ATOM 1229 C C . PHE A 1 157 ? 11.833 -5.914 8.913 1.00 84.62 157 PHE A C 1
ATOM 1231 O O . PHE A 1 157 ? 12.525 -6.931 8.941 1.00 84.62 157 PHE A O 1
ATOM 1238 N N . ILE A 1 158 ? 12.360 -4.719 8.623 1.00 86.06 158 ILE A N 1
ATOM 1239 C CA . ILE A 1 158 ? 13.788 -4.533 8.321 1.00 86.06 158 ILE A CA 1
ATOM 1240 C C . ILE A 1 158 ? 14.650 -4.878 9.542 1.00 86.06 158 ILE A C 1
ATOM 1242 O O . ILE A 1 158 ? 15.655 -5.576 9.407 1.00 86.06 158 ILE A O 1
ATOM 1246 N N . LEU A 1 159 ? 14.268 -4.419 10.736 1.00 82.12 159 LEU A N 1
ATOM 1247 C CA . LEU A 1 159 ? 15.005 -4.706 11.968 1.00 82.12 159 LEU A CA 1
ATOM 1248 C C . LEU A 1 159 ? 14.993 -6.200 12.313 1.00 82.12 159 LEU A C 1
ATOM 1250 O O . LEU A 1 159 ? 16.030 -6.730 12.706 1.00 82.12 159 LEU A O 1
ATOM 1254 N N . GLU A 1 160 ? 13.866 -6.887 12.128 1.00 83.00 160 GLU A N 1
ATOM 1255 C CA . GLU A 1 160 ? 13.754 -8.340 12.303 1.00 83.00 160 GLU A CA 1
ATOM 1256 C C . GLU A 1 160 ? 14.631 -9.093 11.303 1.00 83.00 160 GLU A C 1
ATOM 1258 O O . GLU A 1 160 ? 15.366 -10.007 11.682 1.00 83.00 160 GLU A O 1
ATOM 1263 N N . PHE A 1 161 ? 14.613 -8.679 10.036 1.00 83.56 161 PHE A N 1
ATOM 1264 C CA . PHE A 1 161 ? 15.444 -9.275 8.996 1.00 83.56 161 PHE A CA 1
ATOM 1265 C C . PHE A 1 161 ? 16.942 -9.112 9.289 1.00 83.56 161 PHE A C 1
ATOM 1267 O O . PHE A 1 161 ? 17.720 -10.065 9.167 1.00 83.56 161 PHE A O 1
ATOM 1274 N N . LEU A 1 162 ? 17.355 -7.918 9.723 1.00 83.25 162 LEU A N 1
ATOM 1275 C CA . LEU A 1 162 ? 18.725 -7.665 10.164 1.00 83.25 162 LEU A CA 1
ATOM 1276 C C . LEU A 1 162 ? 19.061 -8.503 11.396 1.00 83.25 162 LEU A C 1
ATOM 1278 O O . LEU A 1 162 ? 20.095 -9.164 11.409 1.00 83.25 162 LEU A O 1
ATOM 1282 N N . TYR A 1 163 ? 18.184 -8.550 12.397 1.00 79.12 163 TYR A N 1
ATOM 1283 C CA . TYR A 1 163 ? 18.388 -9.370 13.587 1.00 79.12 163 TYR A CA 1
ATOM 1284 C C . TYR A 1 163 ? 18.603 -10.848 13.233 1.00 79.12 163 TYR A C 1
ATOM 1286 O O . TYR A 1 163 ? 19.548 -11.458 13.732 1.00 79.12 163 TYR A O 1
ATOM 1294 N N . GLN A 1 164 ? 17.802 -11.412 12.323 1.00 78.38 164 GLN A N 1
ATOM 1295 C CA . GLN A 1 164 ? 17.965 -12.794 11.860 1.00 78.38 164 GLN A CA 1
ATOM 1296 C C . GLN A 1 164 ? 19.319 -13.020 11.174 1.00 78.38 164 GLN A C 1
ATOM 1298 O O . GLN A 1 164 ? 20.002 -14.001 11.473 1.00 78.38 164 GLN A O 1
ATOM 1303 N N . LYS A 1 165 ? 19.753 -12.099 10.303 1.00 79.00 165 LYS A N 1
ATOM 1304 C CA . LYS A 1 165 ? 21.071 -12.188 9.650 1.00 79.00 165 LYS A CA 1
ATOM 1305 C C . LYS A 1 165 ? 22.229 -12.016 10.631 1.00 79.00 165 LYS A C 1
ATOM 1307 O O . LYS A 1 165 ? 23.257 -12.673 10.483 1.00 79.00 165 LYS A O 1
ATOM 1312 N N . LEU A 1 166 ? 22.078 -11.152 11.631 1.00 71.75 166 LEU A N 1
ATOM 1313 C CA . LEU A 1 166 ? 23.123 -10.856 12.606 1.00 71.75 166 LEU A CA 1
ATOM 1314 C C . LEU A 1 166 ? 23.157 -11.838 13.776 1.00 71.75 166 LEU A C 1
ATOM 1316 O O . LEU A 1 166 ? 24.187 -11.926 14.436 1.00 71.75 166 LEU A O 1
ATOM 1320 N N . HIS A 1 167 ? 22.112 -12.639 13.991 1.00 63.47 167 HIS A N 1
ATOM 1321 C CA . HIS A 1 167 ? 22.152 -13.767 14.924 1.00 63.47 167 HIS A CA 1
ATOM 1322 C C . HIS A 1 167 ? 23.214 -14.815 14.531 1.00 63.47 167 HIS A C 1
ATOM 1324 O O . HIS A 1 167 ? 23.672 -15.577 15.381 1.00 63.47 167 HIS A O 1
ATOM 1330 N N . ALA A 1 168 ? 23.657 -14.826 13.268 1.00 62.31 168 ALA A N 1
ATOM 1331 C CA . ALA A 1 168 ? 24.810 -15.605 12.813 1.00 62.31 168 ALA A CA 1
ATOM 1332 C C . ALA A 1 168 ? 26.174 -15.019 13.259 1.00 62.31 168 ALA A C 1
ATOM 1334 O O . ALA A 1 168 ? 27.201 -15.682 13.127 1.00 62.31 168 ALA A O 1
ATOM 1335 N N . SER A 1 169 ? 26.205 -13.795 13.798 1.00 62.44 169 SER A N 1
ATOM 1336 C CA . SER A 1 169 ? 27.401 -13.087 14.271 1.00 62.44 169 SER A CA 1
ATOM 1337 C C . SER A 1 169 ? 27.418 -12.967 15.805 1.00 62.44 169 SER A C 1
ATOM 1339 O O . SER A 1 169 ? 26.385 -12.801 16.449 1.00 62.44 169 SER A O 1
ATOM 1341 N N . LYS A 1 170 ? 28.602 -13.038 16.430 1.00 62.78 170 LYS A N 1
ATOM 1342 C CA . LYS A 1 170 ? 28.787 -13.130 17.899 1.00 62.78 170 LYS A CA 1
ATOM 1343 C C . LYS A 1 170 ? 28.701 -11.787 18.660 1.00 62.78 170 LYS A C 1
ATOM 1345 O O . LYS A 1 170 ? 29.124 -11.710 19.811 1.00 62.78 170 LYS A O 1
ATOM 1350 N N . ASN A 1 171 ? 28.167 -10.720 18.062 1.00 71.00 171 ASN A N 1
ATOM 1351 C CA . ASN A 1 171 ? 28.156 -9.385 18.680 1.00 71.00 171 ASN A CA 1
ATOM 1352 C C . ASN A 1 171 ? 26.978 -9.199 19.660 1.00 71.00 171 ASN A C 1
ATOM 1354 O O . ASN A 1 171 ? 25.869 -8.830 19.270 1.00 71.00 171 ASN A O 1
ATOM 1358 N N . ALA A 1 172 ? 27.235 -9.417 20.954 1.00 70.38 172 ALA A N 1
ATOM 1359 C CA . ALA A 1 172 ? 26.225 -9.389 22.021 1.00 70.38 172 ALA A CA 1
ATOM 1360 C C . ALA A 1 172 ? 25.529 -8.024 22.211 1.00 70.38 172 ALA A C 1
ATOM 1362 O O . ALA A 1 172 ? 24.319 -7.982 22.420 1.00 70.38 172 ALA A O 1
ATOM 1363 N N . VAL A 1 173 ? 26.258 -6.907 22.089 1.00 71.75 173 VAL A N 1
ATOM 1364 C CA . VAL A 1 173 ? 25.707 -5.545 22.274 1.00 71.75 173 VAL A CA 1
ATOM 1365 C C . VAL A 1 173 ? 24.636 -5.229 21.232 1.00 71.75 173 VAL A C 1
ATOM 1367 O O . VAL A 1 173 ? 23.570 -4.710 21.558 1.00 71.75 173 VAL A O 1
ATOM 1370 N N . LEU A 1 174 ? 24.887 -5.602 19.977 1.00 68.38 174 LEU A N 1
ATOM 1371 C CA . LEU A 1 174 ? 23.944 -5.363 18.896 1.00 68.38 174 LEU A CA 1
ATOM 1372 C C . LEU A 1 174 ? 22.667 -6.189 19.102 1.00 68.38 174 LEU A C 1
ATOM 1374 O O . LEU A 1 174 ? 21.563 -5.664 19.005 1.00 68.38 174 LEU A O 1
ATOM 1378 N N . LYS A 1 175 ? 22.813 -7.459 19.495 1.00 68.88 175 LYS A N 1
ATOM 1379 C CA . LYS A 1 175 ? 21.686 -8.348 19.804 1.00 68.88 175 LYS A CA 1
ATOM 1380 C C . LYS A 1 175 ? 20.758 -7.749 20.866 1.00 68.88 175 LYS A C 1
ATOM 1382 O O . LYS A 1 175 ? 19.539 -7.806 20.718 1.00 68.88 175 LYS A O 1
ATOM 1387 N N . VAL A 1 176 ? 21.329 -7.132 21.900 1.00 73.94 176 VAL A N 1
ATOM 1388 C CA . VAL A 1 176 ? 20.586 -6.475 22.981 1.00 73.94 176 VAL A CA 1
ATOM 1389 C C . VAL A 1 176 ? 19.829 -5.241 22.476 1.00 73.94 176 VAL A C 1
ATOM 1391 O O . VAL A 1 176 ? 18.628 -5.138 22.716 1.00 73.94 176 VAL A O 1
ATOM 1394 N N . ILE A 1 177 ? 20.478 -4.354 21.712 1.00 75.25 177 ILE A N 1
ATOM 1395 C CA . ILE A 1 177 ? 19.835 -3.153 21.142 1.00 75.25 177 ILE A CA 1
ATOM 1396 C C . ILE A 1 177 ? 18.671 -3.539 20.222 1.00 75.25 177 ILE A C 1
ATOM 1398 O O . ILE A 1 177 ? 17.565 -3.029 20.388 1.00 75.25 177 ILE A O 1
ATOM 1402 N N . PHE A 1 178 ? 18.882 -4.485 19.302 1.00 72.06 178 PHE A N 1
ATOM 1403 C CA . PHE A 1 178 ? 17.823 -4.955 18.404 1.00 72.06 178 PHE A CA 1
ATOM 1404 C C . PHE A 1 178 ? 16.659 -5.592 19.173 1.00 72.06 178 PHE A C 1
ATOM 1406 O O . PHE A 1 178 ? 15.505 -5.338 18.842 1.00 72.06 178 PHE A O 1
ATOM 1413 N N . THR A 1 179 ? 16.939 -6.349 20.239 1.00 70.12 179 THR A N 1
ATOM 1414 C CA . THR A 1 179 ? 15.892 -6.955 21.079 1.00 70.12 179 THR A CA 1
ATOM 1415 C C . THR A 1 179 ? 15.063 -5.893 21.806 1.00 70.12 179 THR A C 1
ATOM 1417 O O . THR A 1 179 ? 13.839 -5.993 21.839 1.00 70.12 179 THR A O 1
ATOM 1420 N N . TYR A 1 180 ? 15.694 -4.853 22.362 1.00 74.12 180 TYR A N 1
ATOM 1421 C CA . TYR A 1 180 ? 14.974 -3.767 23.038 1.00 74.12 180 TYR A CA 1
ATOM 1422 C C . TYR A 1 180 ? 14.146 -2.919 22.069 1.00 74.12 180 TYR A C 1
ATOM 1424 O O . TYR A 1 180 ? 12.994 -2.610 22.369 1.00 74.12 180 TYR A O 1
ATOM 1432 N N . VAL A 1 181 ? 14.696 -2.586 20.898 1.00 72.62 181 VAL A N 1
ATOM 1433 C CA . VAL A 1 181 ? 13.974 -1.824 19.869 1.00 72.62 181 VAL A CA 1
ATOM 1434 C C . VAL A 1 181 ? 12.787 -2.628 19.338 1.00 72.62 181 VAL A C 1
ATOM 1436 O O . VAL A 1 181 ? 11.694 -2.080 19.215 1.00 72.62 181 VAL A O 1
ATOM 1439 N N . LEU A 1 182 ? 12.957 -3.932 19.102 1.00 69.56 182 LEU A N 1
ATOM 1440 C CA . LEU A 1 182 ? 11.866 -4.804 18.670 1.00 69.56 182 LEU A CA 1
ATOM 1441 C C . LEU A 1 182 ? 10.765 -4.925 19.733 1.00 69.56 182 LEU A C 1
ATOM 1443 O O . LEU A 1 182 ? 9.589 -4.962 19.396 1.00 69.56 182 LEU A O 1
ATOM 1447 N N . LYS A 1 183 ? 11.139 -4.930 21.018 1.00 70.00 183 LYS A N 1
ATOM 1448 C CA . LYS A 1 183 ? 10.203 -5.021 22.145 1.00 70.00 183 LYS A CA 1
ATOM 1449 C C . LYS A 1 183 ? 9.430 -3.723 22.409 1.00 70.00 183 LYS A C 1
ATOM 1451 O O . LYS A 1 183 ? 8.300 -3.792 22.864 1.00 70.00 183 LYS A O 1
ATOM 1456 N N . ILE A 1 184 ? 10.021 -2.557 22.140 1.00 69.44 184 ILE A N 1
ATOM 1457 C CA . ILE A 1 184 ? 9.329 -1.248 22.166 1.00 69.44 184 ILE A CA 1
ATOM 1458 C C . ILE A 1 184 ? 8.366 -1.121 20.983 1.00 69.44 184 ILE A C 1
ATOM 1460 O O . ILE A 1 184 ? 7.329 -0.469 21.055 1.00 69.44 184 ILE A O 1
ATOM 1464 N N . LEU A 1 185 ? 8.728 -1.758 19.877 1.00 63.06 185 LEU A N 1
ATOM 1465 C CA . LEU A 1 185 ? 7.919 -1.899 18.687 1.00 63.06 185 LEU A CA 1
ATOM 1466 C C . LEU A 1 185 ? 6.983 -3.124 18.776 1.00 63.06 185 LEU A C 1
ATOM 1468 O O . LEU A 1 185 ? 6.685 -3.720 17.751 1.00 63.06 185 LEU A O 1
ATOM 1472 N N . LEU A 1 186 ? 6.494 -3.521 19.945 1.00 55.72 186 LEU A N 1
ATOM 1473 C CA . LEU A 1 186 ? 5.515 -4.602 20.113 1.00 55.72 186 LEU A CA 1
ATOM 1474 C C . LEU A 1 186 ? 4.353 -4.070 20.945 1.00 55.72 186 LEU A C 1
ATOM 1476 O O . LEU A 1 186 ? 3.216 -4.177 20.439 1.00 55.72 186 LEU A O 1
#

Organism: NCBI:txid227884

Mean predicted aligned error: 10.35 Å